Protein AF-A0A8H6YT92-F1 (afdb_monomer_lite)

Organism: NCBI:txid2733690

Radius of gyration: 30.24 Å; chains: 1; bounding box: 105×69×59 Å

pLDDT: mean 72.23, std 26.5, range [27.02, 98.69]

Secondary structure (DSSP, 8-state):
------------------------------------------------SSTTSSSSGGGSSS-TTTTTT---PPPSS-EEEPPPEEES--SSSPEEEEEEEEE-TT-BTTB-EEEEEEEE--TTTTTTSPEEEEE--TTT--TTHHIIIIISSEEEETTEEEE-TT-GGGTSEEEEE--STTSTT-EES--SSHHHHHHHHHHHHHHHHHHSGGGGSS-EEEE--TTHHHHHHHHHHHHHHHHHHHHTT----------TT--HHHHTTS-----TTTGGGG---

Structure (mmCIF, N/CA/C/O backbone):
data_AF-A0A8H6YT92-F1
#
_entry.id   AF-A0A8H6YT92-F1
#
loop_
_atom_site.group_PDB
_atom_site.id
_atom_site.type_symbol
_atom_site.label_atom_id
_atom_site.label_alt_id
_atom_site.label_comp_id
_atom_site.label_asym_id
_atom_site.label_entity_id
_atom_site.label_seq_id
_atom_site.pdbx_PDB_ins_code
_atom_site.Cartn_x
_atom_site.Cartn_y
_atom_site.Cartn_z
_atom_site.occupancy
_atom_site.B_iso_or_equiv
_atom_site.auth_seq_id
_atom_site.auth_comp_id
_atom_site.auth_asym_id
_atom_site.auth_atom_id
_atom_site.pdbx_PDB_model_num
ATOM 1 N N . MET A 1 1 ? 33.679 -50.677 17.971 1.00 35.94 1 MET A N 1
ATOM 2 C CA . MET A 1 1 ? 33.367 -50.580 19.411 1.00 35.94 1 MET A CA 1
ATOM 3 C C . MET A 1 1 ? 32.232 -49.569 19.523 1.00 35.94 1 MET A C 1
ATOM 5 O O . MET A 1 1 ? 32.456 -48.439 19.121 1.00 35.94 1 MET A O 1
ATOM 9 N N . THR A 1 2 ? 30.965 -50.000 19.601 1.00 33.34 2 THR A N 1
ATOM 10 C CA . THR A 1 2 ? 30.239 -50.580 20.769 1.00 33.34 2 THR A CA 1
ATOM 11 C C . THR A 1 2 ? 29.823 -49.496 21.775 1.00 33.34 2 THR A C 1
ATOM 13 O O . THR A 1 2 ? 30.682 -48.713 22.161 1.00 33.34 2 THR A O 1
ATOM 16 N N . SER A 1 3 ? 28.567 -49.415 22.239 1.00 32.12 3 SER A N 1
ATOM 17 C CA . SER A 1 3 ? 27.397 -50.310 22.033 1.00 32.12 3 SER A CA 1
ATOM 18 C C . SER A 1 3 ? 26.053 -49.617 22.352 1.00 32.12 3 SER A C 1
ATOM 20 O O . SER A 1 3 ? 26.034 -48.454 22.746 1.00 32.12 3 SER A O 1
ATOM 22 N N . GLU A 1 4 ? 24.943 -50.357 22.203 1.00 36.50 4 GLU A N 1
ATOM 23 C CA . GLU A 1 4 ? 23.593 -50.071 22.742 1.00 36.50 4 GLU A CA 1
ATOM 24 C C . GLU A 1 4 ? 23.599 -49.799 24.276 1.00 36.50 4 GLU A C 1
ATOM 26 O O . GLU A 1 4 ? 24.608 -50.037 24.940 1.00 36.50 4 GLU A O 1
ATOM 31 N N . SER A 1 5 ? 22.545 -49.301 24.946 1.00 36.53 5 SER A N 1
ATOM 32 C CA . SER A 1 5 ? 21.096 -49.634 24.891 1.00 36.53 5 SER A CA 1
ATOM 33 C C . SER A 1 5 ? 20.230 -48.504 25.500 1.00 36.53 5 SER A C 1
ATOM 35 O O . SER A 1 5 ? 20.756 -47.680 26.238 1.00 36.53 5 SER A O 1
ATOM 37 N N . LEU A 1 6 ? 18.946 -48.269 25.172 1.00 36.47 6 LEU A N 1
ATOM 38 C CA . LEU A 1 6 ? 17.756 -49.121 24.940 1.00 36.47 6 LEU A CA 1
ATOM 39 C C . LEU A 1 6 ? 17.055 -49.580 26.248 1.00 36.47 6 LEU A C 1
ATOM 41 O O . LEU A 1 6 ? 17.290 -50.689 26.715 1.00 36.47 6 LEU A O 1
ATOM 45 N N . ILE A 1 7 ? 16.135 -48.757 26.789 1.00 33.06 7 ILE A N 1
ATOM 46 C CA . ILE A 1 7 ? 15.063 -49.188 27.721 1.00 33.06 7 ILE A CA 1
ATOM 47 C C . ILE A 1 7 ? 13.732 -48.476 27.400 1.00 33.06 7 ILE A C 1
ATOM 49 O O . ILE A 1 7 ? 13.641 -47.253 27.386 1.00 33.06 7 ILE A O 1
ATOM 53 N N . THR A 1 8 ? 12.686 -49.282 27.223 1.00 37.84 8 THR A N 1
ATOM 54 C CA . THR A 1 8 ? 11.244 -48.993 27.412 1.00 37.84 8 THR A CA 1
ATOM 55 C C . THR A 1 8 ? 10.708 -50.163 28.276 1.00 37.84 8 THR A C 1
ATOM 57 O O . THR A 1 8 ? 11.354 -51.216 28.218 1.00 37.84 8 THR A O 1
ATOM 60 N N . PRO A 1 9 ? 9.625 -50.065 29.097 1.00 40.75 9 PRO A N 1
ATOM 61 C CA . PRO A 1 9 ? 8.290 -49.660 28.618 1.00 40.75 9 PRO A CA 1
ATOM 62 C C . PRO A 1 9 ? 7.294 -49.012 29.621 1.00 40.75 9 PRO A C 1
ATOM 64 O O . PRO A 1 9 ? 7.409 -49.128 30.834 1.00 40.75 9 PRO A O 1
ATOM 67 N N . GLY A 1 10 ? 6.212 -48.457 29.059 1.00 29.45 10 GLY A N 1
ATOM 68 C CA . GLY A 1 10 ? 4.836 -48.850 29.408 1.00 29.45 10 GLY A CA 1
ATOM 69 C C . GLY A 1 10 ? 4.180 -48.359 30.709 1.00 29.45 10 GLY A C 1
ATOM 70 O O . GLY A 1 10 ? 4.477 -48.831 31.801 1.00 29.45 10 GLY A O 1
ATOM 71 N N . SER A 1 11 ? 3.100 -47.591 30.549 1.00 33.00 11 SER A N 1
ATOM 72 C CA . SER A 1 11 ? 1.933 -47.629 31.442 1.00 33.00 11 SER A CA 1
ATOM 73 C C . SER A 1 11 ? 0.637 -47.548 30.618 1.00 33.00 11 SER A C 1
ATOM 75 O O . SER A 1 11 ? 0.654 -47.190 29.440 1.00 33.00 11 SER A O 1
ATOM 77 N N . GLN A 1 12 ? -0.474 -47.984 31.210 1.00 31.39 12 GLN A N 1
ATOM 78 C CA . GLN A 1 12 ? -1.787 -48.176 30.577 1.00 31.39 12 GLN A CA 1
ATOM 79 C C . GLN A 1 12 ? -2.879 -47.509 31.429 1.00 31.39 12 GLN A C 1
ATOM 81 O O . GLN A 1 12 ? -2.614 -47.130 32.570 1.00 31.39 12 GLN A O 1
ATOM 86 N N . MET A 1 13 ? -4.111 -47.475 30.903 1.00 27.02 13 MET A N 1
ATOM 87 C CA . MET A 1 13 ? -5.304 -46.836 31.494 1.00 27.02 13 MET A CA 1
ATOM 88 C C . MET A 1 13 ? -5.294 -45.285 31.413 1.00 27.02 13 MET A C 1
ATOM 90 O O . MET A 1 13 ? -4.241 -44.664 31.349 1.00 27.02 13 MET A O 1
ATOM 94 N N . GLN A 1 14 ? -6.440 -44.595 31.359 1.00 29.77 14 GLN A N 1
ATOM 95 C CA . GLN A 1 14 ? -7.804 -45.058 31.648 1.00 29.77 14 GLN A CA 1
ATOM 96 C C . GLN A 1 14 ? -8.861 -44.339 30.785 1.00 29.77 14 GLN A C 1
ATOM 98 O O . GLN A 1 14 ? -8.858 -43.113 30.708 1.00 29.77 14 GLN A O 1
ATOM 103 N N . GLU A 1 15 ? -9.809 -45.078 30.195 1.00 35.84 15 GLU A N 1
ATOM 104 C CA . GLU A 1 15 ? -11.053 -44.476 29.689 1.00 35.84 15 GLU A CA 1
ATOM 105 C C . GLU A 1 15 ? -11.970 -44.084 30.858 1.00 35.84 15 GLU A C 1
ATOM 107 O O . GLU A 1 15 ? -12.204 -44.875 31.774 1.00 35.84 15 GLU A O 1
ATOM 112 N N . SER A 1 16 ? -12.559 -42.889 30.796 1.00 33.22 16 SER A N 1
ATOM 113 C CA . SER A 1 16 ? -13.591 -42.426 31.732 1.00 33.22 16 SER A CA 1
ATOM 114 C C . SER A 1 16 ?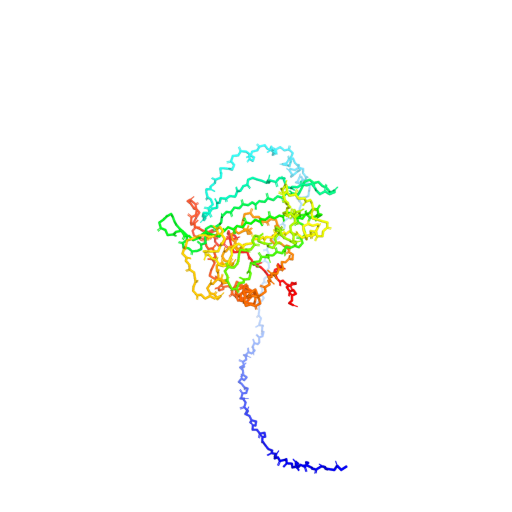 -14.770 -41.803 30.972 1.00 33.22 16 SER A C 1
ATOM 116 O O . SER A 1 16 ? -14.881 -40.594 30.788 1.00 33.22 16 SER A O 1
ATOM 118 N N . GLY A 1 17 ? -15.675 -42.661 30.492 1.00 32.94 17 GLY A N 1
ATOM 119 C CA . GLY A 1 17 ? -16.833 -42.237 29.702 1.00 32.94 17 GLY A CA 1
ATOM 120 C C . GLY A 1 17 ? -17.849 -41.415 30.504 1.00 32.94 17 GLY A C 1
ATOM 121 O O . GLY A 1 17 ? -18.517 -41.942 31.396 1.00 32.94 17 GLY A O 1
ATOM 122 N N . LEU A 1 18 ? -18.031 -40.141 30.140 1.00 28.61 18 LEU A N 1
ATOM 123 C CA . LEU A 1 18 ? -19.043 -39.261 30.729 1.00 28.61 18 LEU A CA 1
ATOM 124 C C . LEU A 1 18 ? -20.351 -39.315 29.918 1.00 28.61 18 LEU A C 1
ATOM 126 O O . LEU A 1 18 ? -20.455 -38.753 28.829 1.00 28.61 18 LEU A O 1
ATOM 130 N N . LYS A 1 19 ? -21.370 -39.999 30.451 1.00 36.56 19 LYS A N 1
ATOM 131 C CA . LYS A 1 19 ? -22.690 -40.124 29.807 1.00 36.56 19 LYS A CA 1
ATOM 132 C C . LYS A 1 19 ? -23.497 -38.827 29.929 1.00 36.56 19 LYS A C 1
ATOM 134 O O . LYS A 1 19 ? -23.938 -38.478 31.021 1.00 36.56 19 LYS A O 1
ATOM 139 N N . LEU A 1 20 ? -23.767 -38.169 28.801 1.00 35.31 20 LEU A N 1
ATOM 140 C CA . LEU A 1 20 ? -24.750 -37.084 28.703 1.00 35.31 20 LEU A CA 1
ATOM 141 C C . LEU A 1 20 ? -26.175 -37.658 28.529 1.00 35.31 20 LEU A C 1
ATOM 143 O O . LEU A 1 20 ? -26.374 -38.509 27.659 1.00 35.31 20 LEU A O 1
ATOM 147 N N . PRO A 1 21 ? -27.177 -37.228 29.322 1.00 39.91 21 PRO A N 1
ATOM 148 C CA . PRO A 1 21 ? -28.548 -37.720 29.202 1.00 39.91 21 PRO A CA 1
ATOM 149 C C . PRO A 1 21 ? -29.313 -37.049 28.048 1.00 39.91 21 PRO A C 1
ATOM 151 O O . PRO A 1 21 ? -29.360 -35.825 27.933 1.00 39.91 21 PRO A O 1
ATOM 154 N N . LEU A 1 22 ? -29.977 -37.859 27.217 1.00 34.78 22 LEU A N 1
ATOM 155 C CA . LEU A 1 22 ? -30.846 -37.394 26.131 1.00 34.78 22 LEU A CA 1
ATOM 156 C C . LEU A 1 22 ? -32.200 -36.902 26.668 1.00 34.78 22 LEU A C 1
ATOM 158 O O . LEU A 1 22 ? -33.044 -37.700 27.072 1.00 34.78 22 LEU A O 1
ATOM 162 N N . ALA A 1 23 ? -32.443 -35.593 26.606 1.00 36.22 23 ALA A N 1
ATOM 163 C CA . ALA A 1 23 ? -33.743 -34.999 26.918 1.00 36.22 23 ALA A CA 1
ATOM 164 C C . ALA A 1 23 ? -34.678 -35.019 25.689 1.00 36.22 23 ALA A C 1
ATOM 166 O O . ALA A 1 23 ? -34.740 -34.061 24.918 1.00 36.22 23 ALA A O 1
ATOM 167 N N . GLN A 1 24 ? -35.424 -36.112 25.496 1.00 33.59 24 GLN A N 1
ATOM 168 C CA . GLN A 1 24 ? -36.463 -36.188 24.462 1.00 33.59 24 GLN A CA 1
ATOM 169 C C . GLN A 1 24 ? -37.652 -35.278 24.807 1.00 33.59 24 GLN A C 1
ATOM 171 O O . GLN A 1 24 ? -38.374 -35.529 25.772 1.00 33.59 24 GLN A O 1
ATOM 176 N N . LYS A 1 25 ? -37.911 -34.250 23.991 1.00 35.09 25 LYS A N 1
ATOM 177 C CA . LYS A 1 25 ? -39.086 -33.382 24.153 1.00 35.09 25 LYS A CA 1
ATOM 178 C C . LYS A 1 25 ? -40.241 -33.896 23.288 1.00 35.09 25 LYS A C 1
ATOM 180 O O . LYS A 1 25 ? -40.184 -33.812 22.066 1.00 35.09 25 LYS A O 1
ATOM 185 N N . HIS A 1 26 ? -41.270 -34.456 23.926 1.00 32.59 26 HIS A N 1
ATOM 186 C CA . HIS A 1 26 ? -42.486 -34.906 23.241 1.00 32.59 26 HIS A CA 1
ATOM 187 C C . HIS A 1 26 ? -43.232 -33.734 22.581 1.00 32.59 26 HIS A C 1
ATOM 189 O O . HIS A 1 26 ? -43.260 -32.625 23.117 1.00 32.59 26 HIS A O 1
ATOM 195 N N . TYR A 1 27 ? -43.898 -34.018 21.461 1.00 34.47 27 TYR A N 1
ATOM 196 C CA . TYR A 1 27 ? -44.861 -33.129 20.814 1.00 34.47 27 TYR A CA 1
ATOM 197 C C . TYR A 1 27 ? -46.191 -33.892 20.676 1.00 34.47 27 TYR A C 1
ATOM 199 O O . TYR A 1 27 ? -46.179 -34.999 20.129 1.00 34.47 27 TYR A O 1
ATOM 207 N N . PRO A 1 28 ? -47.321 -33.385 21.201 1.00 41.06 28 PRO A N 1
ATOM 208 C CA . PRO A 1 28 ? -48.594 -34.089 21.117 1.00 41.06 28 PRO A CA 1
ATOM 209 C C . PRO A 1 28 ? -49.143 -34.045 19.687 1.00 41.06 28 PRO A C 1
ATOM 211 O O . PRO A 1 28 ? -49.051 -33.028 19.002 1.00 41.06 28 PRO A O 1
ATOM 214 N N . SER A 1 29 ? -49.747 -35.148 19.252 1.00 35.81 29 SER A N 1
ATOM 215 C CA . SER A 1 29 ? -50.494 -35.231 17.996 1.00 35.81 29 SER A CA 1
ATOM 216 C C . SER A 1 29 ? -51.957 -35.510 18.315 1.00 35.81 29 SER A C 1
ATOM 218 O O . SER A 1 29 ? -52.249 -36.443 19.060 1.00 35.81 29 SER A O 1
ATOM 220 N N . ASP A 1 30 ? -52.879 -34.717 17.763 1.00 36.47 30 ASP A N 1
ATOM 221 C CA . ASP A 1 30 ? -54.306 -34.983 17.941 1.00 36.47 30 ASP A CA 1
ATOM 222 C C . ASP A 1 30 ? -55.158 -34.646 16.706 1.00 36.47 30 ASP A C 1
ATOM 224 O O . ASP A 1 30 ? -55.253 -33.501 16.280 1.00 36.47 30 ASP A O 1
ATOM 228 N N . ARG A 1 31 ? -55.747 -35.726 16.174 1.00 35.56 31 ARG A N 1
ATOM 229 C CA . ARG A 1 31 ? -57.056 -35.922 15.516 1.00 35.56 31 ARG A CA 1
ATOM 230 C C . ARG A 1 31 ? -57.686 -34.892 14.556 1.00 35.56 31 ARG A C 1
ATOM 232 O O . ARG A 1 31 ? -57.618 -33.679 14.673 1.00 35.56 31 ARG A O 1
ATOM 239 N N . LEU A 1 32 ? -58.422 -35.477 13.607 1.00 33.94 32 LEU A N 1
ATOM 240 C CA . LEU A 1 32 ? -59.145 -34.841 12.504 1.00 33.94 32 LEU A CA 1
ATOM 241 C C . LEU A 1 32 ? -60.665 -34.741 12.753 1.00 33.94 32 LEU A C 1
ATOM 243 O O . LEU A 1 32 ? -61.220 -35.510 13.538 1.00 33.94 32 LEU A O 1
ATOM 247 N N . SER A 1 33 ? -61.324 -33.964 11.876 1.00 35.41 33 SER A N 1
ATOM 248 C CA . SER A 1 33 ? -62.720 -34.118 11.393 1.00 35.41 33 SER A CA 1
ATOM 249 C C . SER A 1 33 ? -63.872 -33.495 12.230 1.00 35.41 33 SER A C 1
ATOM 251 O O . SER A 1 33 ? -63.688 -33.204 13.406 1.00 35.41 33 SER A O 1
ATOM 253 N N . PRO A 1 34 ? -65.088 -33.309 11.655 1.00 50.69 34 PRO A N 1
ATOM 254 C CA . PRO A 1 34 ? -65.349 -32.577 10.397 1.00 50.69 34 PRO A CA 1
ATOM 255 C C . PRO A 1 34 ? -66.648 -31.715 10.409 1.00 50.69 34 PRO A C 1
ATOM 257 O O . PRO A 1 34 ? -67.531 -31.939 11.230 1.00 50.69 34 PRO A O 1
ATOM 260 N N . ARG A 1 35 ? -66.809 -30.805 9.423 1.00 32.44 35 ARG A N 1
ATOM 261 C CA . ARG A 1 35 ? -68.072 -30.305 8.780 1.00 32.44 35 ARG A CA 1
ATOM 262 C C . ARG A 1 35 ? -67.697 -29.143 7.831 1.00 32.44 35 ARG A C 1
ATOM 264 O O . ARG A 1 35 ? -66.977 -28.251 8.247 1.00 32.44 35 ARG A O 1
ATOM 271 N N . SER A 1 36 ? -67.910 -29.185 6.511 1.00 33.56 36 SER A N 1
ATOM 272 C CA . SER A 1 36 ? -69.153 -29.179 5.704 1.00 33.56 36 SER A CA 1
ATOM 273 C C . SER A 1 36 ? -69.850 -27.805 5.592 1.00 33.56 36 SER A C 1
ATOM 275 O O . SER A 1 36 ? -70.582 -27.401 6.491 1.00 33.56 36 SER A O 1
ATOM 277 N N . GLY A 1 37 ? -69.689 -27.146 4.440 1.00 31.48 37 GLY A N 1
ATOM 278 C CA . GLY A 1 37 ? -70.381 -25.921 4.008 1.00 31.48 37 GLY A CA 1
ATOM 279 C C . GLY A 1 37 ? -70.132 -25.698 2.506 1.00 31.48 37 GLY A C 1
ATOM 280 O O . GLY A 1 37 ? -69.094 -26.128 2.005 1.00 31.48 37 GLY A O 1
ATOM 281 N N . ARG A 1 38 ? -71.088 -25.133 1.752 1.00 34.53 38 ARG A N 1
ATOM 282 C CA . ARG A 1 38 ? -71.094 -25.145 0.269 1.00 34.53 38 ARG A CA 1
ATOM 283 C C . ARG A 1 38 ? -71.697 -23.856 -0.309 1.00 34.53 38 ARG A C 1
ATOM 285 O O . ARG A 1 38 ? -72.622 -23.327 0.294 1.00 34.53 38 ARG A O 1
ATOM 292 N N . SER A 1 39 ? -71.282 -23.495 -1.536 1.00 32.03 39 SER A N 1
ATOM 293 C CA . SER A 1 39 ? -71.826 -22.401 -2.382 1.00 32.03 39 SER A CA 1
ATOM 294 C C . SER A 1 39 ? -71.381 -20.987 -1.948 1.00 32.03 39 SER A C 1
ATOM 296 O O . SER A 1 39 ? -71.321 -20.732 -0.754 1.00 32.03 39 SER A O 1
ATOM 298 N N . SER A 1 40 ? -71.070 -20.006 -2.813 1.00 33.59 40 SER A N 1
ATOM 299 C CA . SER A 1 40 ? -70.794 -19.926 -4.278 1.00 33.59 40 SER A CA 1
ATOM 300 C C . SER A 1 40 ? -70.158 -18.516 -4.566 1.00 33.59 40 SER A C 1
ATOM 302 O O . SER A 1 40 ? -69.733 -17.887 -3.606 1.00 33.59 40 SER A O 1
ATOM 304 N N . SER A 1 41 ? -69.972 -17.920 -5.763 1.00 35.19 41 SER A N 1
ATOM 305 C CA . SER A 1 41 ? -70.574 -18.116 -7.098 1.00 35.19 41 SER A CA 1
ATOM 306 C C . SER A 1 41 ? -69.754 -17.500 -8.257 1.00 35.19 41 SER A C 1
ATOM 308 O O . SER A 1 41 ? -69.261 -16.392 -8.123 1.00 35.19 41 SER A O 1
ATOM 310 N N . ILE A 1 42 ? -69.753 -18.192 -9.408 1.00 35.03 42 ILE A N 1
ATOM 311 C CA . ILE A 1 42 ? -69.990 -17.680 -10.785 1.00 35.03 42 ILE A CA 1
ATOM 312 C C . ILE A 1 42 ? -69.124 -16.515 -11.346 1.00 35.03 42 ILE A C 1
ATOM 314 O O . ILE A 1 42 ? -69.290 -15.363 -10.964 1.00 35.03 42 ILE A O 1
ATOM 318 N N . SER A 1 43 ? -68.402 -16.831 -12.440 1.00 31.27 43 SER A N 1
ATOM 319 C CA . SER A 1 43 ? -67.895 -15.931 -13.509 1.00 31.27 43 SER A CA 1
ATOM 320 C C . SER A 1 43 ? -66.792 -14.907 -13.140 1.00 31.27 43 SER A C 1
ATOM 322 O O . SER A 1 43 ? -66.625 -14.541 -11.988 1.00 31.27 43 SER A O 1
ATOM 324 N N . TYR A 1 44 ? -65.945 -14.429 -14.065 1.00 31.89 44 TYR A N 1
ATOM 325 C CA . TYR A 1 44 ? -65.984 -14.500 -15.538 1.00 31.89 44 TYR A CA 1
ATOM 326 C C . TYR A 1 44 ? -64.687 -15.031 -16.171 1.00 31.89 44 TYR A C 1
ATOM 328 O O . TYR A 1 44 ? -63.584 -14.659 -15.782 1.00 31.89 44 TYR A O 1
ATOM 336 N N . VAL A 1 45 ? -64.840 -15.796 -17.256 1.00 41.03 45 VAL A N 1
ATOM 337 C CA . VAL A 1 45 ? -63.849 -15.874 -18.341 1.00 41.03 45 VAL A CA 1
ATOM 338 C C . VAL A 1 45 ? -64.292 -14.890 -19.426 1.00 41.03 45 VAL A C 1
ATOM 340 O O . VAL A 1 45 ? -65.462 -14.947 -19.790 1.00 41.03 45 VAL A O 1
ATOM 343 N N . LEU A 1 46 ? -63.376 -14.036 -19.917 1.00 35.25 46 LEU A N 1
ATOM 344 C CA . LEU A 1 46 ? -63.315 -13.376 -21.249 1.00 35.25 46 LEU A CA 1
ATOM 345 C C . LEU A 1 46 ? -62.626 -11.994 -21.165 1.00 35.25 46 LEU A C 1
ATOM 347 O O . LEU A 1 46 ? -63.296 -10.978 -21.026 1.00 35.25 46 LEU A O 1
ATOM 351 N N . ALA A 1 47 ? -61.291 -11.955 -21.292 1.00 35.97 47 ALA A N 1
ATOM 352 C CA . ALA A 1 47 ? -60.518 -10.735 -21.600 1.00 35.97 47 ALA A CA 1
ATOM 353 C C . ALA A 1 47 ? -59.066 -11.065 -22.026 1.00 35.97 47 ALA A C 1
ATOM 355 O O . ALA A 1 47 ? -58.104 -10.712 -21.347 1.00 35.97 47 ALA A O 1
ATOM 356 N N . ARG A 1 48 ? -58.877 -11.778 -23.147 1.00 39.34 48 ARG A N 1
ATOM 357 C CA . ARG A 1 48 ? -57.573 -11.805 -23.848 1.00 39.34 48 ARG A CA 1
ATOM 358 C C . ARG A 1 48 ? -57.599 -10.760 -24.966 1.00 39.34 48 ARG A C 1
ATOM 360 O O . ARG A 1 48 ? -58.664 -10.527 -25.525 1.00 39.34 48 ARG A O 1
ATOM 367 N N . TRP A 1 49 ? -56.418 -10.232 -25.304 1.00 35.62 49 TRP A N 1
ATOM 368 C CA . TRP A 1 49 ? -56.152 -9.119 -26.237 1.00 35.62 49 TRP A CA 1
ATOM 369 C C . TRP A 1 49 ? -56.429 -7.712 -25.683 1.00 35.62 49 TRP A C 1
ATOM 371 O O . TRP A 1 49 ? -57.574 -7.317 -25.524 1.00 35.62 49 TRP A O 1
ATOM 381 N N . VAL A 1 50 ? -55.336 -6.974 -25.417 1.00 43.78 50 VAL A N 1
ATOM 382 C CA . VAL A 1 50 ? -55.104 -5.528 -25.690 1.00 43.78 50 VAL A CA 1
ATOM 383 C C . VAL A 1 50 ? -53.773 -5.081 -25.055 1.00 43.78 50 VAL A C 1
ATOM 385 O O . VAL A 1 50 ? -53.022 -4.330 -25.669 1.00 43.78 50 VAL A O 1
ATOM 388 N N . PHE A 1 51 ? -53.410 -5.607 -23.879 1.00 37.16 51 PHE A N 1
ATOM 389 C CA . PHE A 1 51 ? -52.179 -5.251 -23.148 1.00 37.16 51 PHE A CA 1
ATOM 390 C C . PHE A 1 51 ? -50.898 -5.903 -23.713 1.00 37.16 51 PHE A C 1
ATOM 392 O O . PHE A 1 51 ? -50.213 -6.646 -23.018 1.00 37.16 51 PHE A O 1
ATOM 399 N N . GLY A 1 52 ? -50.587 -5.649 -24.990 1.00 38.72 52 GLY A N 1
ATOM 400 C CA . GLY A 1 52 ? -49.403 -6.193 -25.677 1.00 38.72 52 GLY A CA 1
ATOM 401 C C . GLY A 1 52 ? -48.350 -5.167 -26.117 1.00 38.72 52 GLY A C 1
ATOM 402 O O . GLY A 1 52 ? -47.225 -5.553 -26.409 1.00 38.72 52 GLY A O 1
ATOM 403 N N . SER A 1 53 ? -48.689 -3.874 -26.181 1.00 51.94 53 SER A N 1
ATOM 404 C CA . SER A 1 53 ? -47.905 -2.870 -26.929 1.00 51.94 53 SER A CA 1
ATOM 405 C C . SER A 1 53 ? -47.426 -1.653 -26.122 1.00 51.94 53 SER A C 1
ATOM 407 O O . SER A 1 53 ? -46.681 -0.834 -26.652 1.00 51.94 53 SER A O 1
ATOM 409 N N . ALA A 1 54 ? -47.793 -1.527 -24.842 1.00 47.44 54 ALA A N 1
ATOM 410 C CA . ALA A 1 54 ? -47.462 -0.346 -24.031 1.00 47.44 54 ALA A CA 1
ATOM 411 C C . ALA A 1 54 ? -46.042 -0.352 -23.418 1.00 47.44 54 ALA A C 1
ATOM 413 O O . ALA A 1 54 ? -45.505 0.709 -23.118 1.00 47.44 54 ALA A O 1
ATOM 414 N N . LEU A 1 55 ? -45.421 -1.524 -23.227 1.00 41.72 55 LEU A N 1
ATOM 415 C CA . LEU A 1 55 ? -44.164 -1.655 -22.465 1.00 41.72 55 LEU A CA 1
ATOM 416 C C . LEU A 1 55 ? -42.878 -1.486 -23.296 1.00 41.72 55 LEU A C 1
ATOM 418 O O . LEU A 1 55 ? -41.803 -1.334 -22.724 1.00 41.72 55 LEU A O 1
ATOM 422 N N . VAL A 1 56 ? -42.966 -1.490 -24.630 1.00 45.06 56 VAL A N 1
ATOM 423 C CA . VAL A 1 56 ? -41.784 -1.459 -25.519 1.00 45.06 56 VAL A CA 1
ATOM 424 C C . VAL A 1 56 ? -41.284 -0.029 -25.785 1.00 45.06 56 VAL A C 1
ATOM 426 O O . VAL A 1 56 ? -40.104 0.177 -26.046 1.00 45.06 56 VAL A O 1
ATOM 429 N N . VAL A 1 57 ? -42.152 0.983 -25.674 1.00 44.53 57 VAL A N 1
ATOM 430 C CA . VAL A 1 57 ? -41.823 2.378 -26.041 1.00 44.53 57 VAL A CA 1
ATOM 431 C C . VAL A 1 57 ? -41.023 3.112 -24.951 1.00 44.53 57 VAL A C 1
ATOM 433 O O . VAL A 1 57 ? -40.268 4.034 -25.253 1.00 44.53 57 VAL A O 1
ATOM 436 N N . ALA A 1 58 ? -41.120 2.680 -23.688 1.00 42.16 58 ALA A N 1
ATOM 437 C CA . ALA A 1 58 ? -40.471 3.341 -22.548 1.00 42.16 58 ALA A CA 1
ATOM 438 C C . ALA A 1 58 ? -38.926 3.304 -22.576 1.00 42.16 58 ALA A C 1
ATOM 440 O O . ALA A 1 58 ? -38.286 4.110 -21.906 1.00 42.16 58 ALA A O 1
ATOM 441 N N . TRP A 1 59 ? -38.325 2.404 -23.362 1.00 39.22 59 TRP A N 1
ATOM 442 C CA . TRP A 1 59 ? -36.871 2.196 -23.424 1.00 39.22 59 TRP A CA 1
ATOM 443 C C . TRP A 1 59 ? -36.135 3.059 -24.462 1.00 39.22 59 TRP A C 1
ATOM 445 O O . TRP A 1 59 ? -34.909 3.057 -24.486 1.00 39.22 59 TRP A O 1
ATOM 455 N N . VAL A 1 60 ? -36.853 3.799 -25.317 1.00 46.53 60 VAL A N 1
ATOM 456 C CA . VAL A 1 60 ? -36.258 4.523 -26.465 1.00 46.53 60 VAL A CA 1
ATOM 457 C C . VAL A 1 60 ? -36.139 6.039 -26.222 1.00 46.53 60 VAL A C 1
ATOM 459 O O . VAL A 1 60 ? -35.489 6.739 -26.991 1.00 46.53 60 VAL A O 1
ATOM 462 N N . LEU A 1 61 ? -36.736 6.564 -25.143 1.00 44.41 61 LEU A N 1
ATOM 463 C CA . LEU A 1 61 ? -36.812 8.008 -24.856 1.00 44.41 61 LEU A CA 1
ATOM 464 C C . LEU A 1 61 ? -36.354 8.400 -23.439 1.00 44.41 61 LEU A C 1
ATOM 466 O O . LEU A 1 61 ? -36.743 9.453 -22.939 1.00 44.41 61 LEU A O 1
ATOM 470 N N . PHE A 1 62 ? -35.499 7.597 -22.799 1.00 41.22 62 PHE A N 1
ATOM 471 C CA . PHE A 1 62 ? -34.722 8.052 -21.639 1.00 41.22 62 PHE A CA 1
ATOM 472 C C . PHE A 1 62 ? -33.374 8.611 -22.133 1.00 41.22 62 PHE A C 1
ATOM 474 O O . PHE A 1 62 ? -32.562 7.832 -22.636 1.00 41.22 62 PHE A O 1
ATOM 481 N N . PRO A 1 63 ? -33.108 9.932 -22.049 1.00 38.44 63 PRO A N 1
ATOM 482 C CA . PRO A 1 63 ? -31.879 10.499 -22.596 1.00 38.44 63 PRO A CA 1
ATOM 483 C C . PRO A 1 63 ? -30.653 10.020 -21.817 1.00 38.44 63 PRO A C 1
ATOM 485 O O . PRO A 1 63 ? -30.567 10.200 -20.600 1.00 38.44 63 PRO A O 1
ATOM 488 N N . TRP A 1 64 ? -29.661 9.491 -22.532 1.00 42.25 64 TRP A N 1
ATOM 489 C CA . TRP A 1 64 ? -28.371 9.031 -21.995 1.00 42.25 64 TRP A CA 1
ATOM 490 C C . TRP A 1 64 ? -27.432 10.219 -21.666 1.00 42.25 64 TRP A C 1
ATOM 492 O O . TRP A 1 64 ? -26.251 10.223 -21.997 1.00 42.25 64 TRP A O 1
ATOM 502 N N . GLN A 1 65 ? -27.993 11.281 -21.074 1.00 41.50 65 GLN A N 1
ATOM 503 C CA . GLN A 1 65 ? -27.428 12.638 -21.077 1.00 41.50 65 GLN A CA 1
ATOM 504 C C . GLN A 1 65 ? -27.356 13.305 -19.689 1.00 41.50 65 GLN A C 1
ATOM 506 O O . GLN A 1 65 ? -26.650 14.297 -19.530 1.00 41.50 65 GLN A O 1
ATOM 511 N N . ASN A 1 66 ? -28.054 12.772 -18.677 1.00 38.00 66 ASN A N 1
ATOM 512 C CA . ASN A 1 66 ? -28.219 13.431 -17.368 1.00 38.00 66 ASN A CA 1
ATOM 513 C C . ASN A 1 66 ? -27.228 12.971 -16.276 1.00 38.00 66 ASN A C 1
ATOM 515 O O . ASN A 1 66 ? -27.388 13.343 -15.117 1.00 38.00 66 ASN A O 1
ATOM 519 N N . TRP A 1 67 ? -26.194 12.191 -16.614 1.00 40.88 67 TRP A N 1
ATOM 520 C CA . TRP A 1 67 ? -25.156 11.783 -15.648 1.00 40.88 67 TRP A CA 1
ATOM 521 C C . TRP A 1 67 ? -24.167 12.909 -15.282 1.00 40.88 67 TRP A C 1
ATOM 523 O O . TRP A 1 67 ? -23.495 12.840 -14.253 1.00 40.88 67 TRP A O 1
ATOM 533 N N . HIS A 1 68 ? -24.115 13.997 -16.058 1.00 43.97 68 HIS A N 1
ATOM 534 C CA . HIS A 1 68 ? -23.261 15.156 -15.777 1.00 43.97 68 HIS A CA 1
ATOM 535 C C . HIS A 1 68 ? -23.870 16.133 -14.756 1.00 43.97 68 HIS A C 1
ATOM 537 O O . HIS A 1 68 ? -24.190 17.269 -15.100 1.00 43.97 68 HIS A O 1
ATOM 543 N N . SER A 1 69 ? -24.011 15.697 -13.498 1.00 44.66 69 SER A N 1
ATOM 544 C CA . SER A 1 69 ? -23.956 16.543 -12.279 1.00 44.66 69 SER A CA 1
ATOM 545 C C . SER A 1 69 ? -23.992 15.715 -10.980 1.00 44.66 69 SER A C 1
ATOM 547 O O . SER A 1 69 ? -24.544 16.152 -9.969 1.00 44.66 69 SER A O 1
ATOM 549 N N . ALA A 1 70 ? -23.370 14.530 -10.960 1.00 40.81 70 ALA A N 1
ATOM 550 C CA . ALA A 1 70 ? -22.936 13.955 -9.690 1.00 40.81 70 ALA A CA 1
ATOM 551 C C . ALA A 1 70 ? -21.855 14.881 -9.106 1.00 40.81 70 ALA A C 1
ATOM 553 O O . ALA A 1 70 ? -20.696 14.839 -9.515 1.00 40.81 70 ALA A O 1
ATOM 554 N N . GLN A 1 71 ? -22.248 15.781 -8.200 1.00 36.88 71 GLN A N 1
ATOM 555 C CA . GLN A 1 71 ? -21.286 16.531 -7.400 1.00 36.88 71 GLN A CA 1
ATOM 556 C C . GLN A 1 71 ? -20.441 15.515 -6.632 1.00 36.88 71 GLN A C 1
ATOM 558 O O . GLN A 1 71 ? -21.004 14.634 -5.979 1.00 36.88 71 GLN A O 1
ATOM 563 N N . PHE A 1 72 ? -19.116 15.660 -6.677 1.00 37.50 72 PHE A N 1
ATOM 564 C CA . PHE A 1 72 ? -18.228 14.962 -5.755 1.00 37.50 72 PHE A CA 1
ATOM 565 C C . PHE A 1 72 ? -18.568 15.427 -4.331 1.00 37.50 72 PHE A C 1
ATOM 567 O O . PHE A 1 72 ? -18.055 16.439 -3.851 1.00 37.50 72 PHE A O 1
ATOM 574 N N . LYS A 1 73 ? -19.481 14.711 -3.661 1.00 41.22 73 LYS A N 1
ATOM 575 C CA . LYS A 1 73 ? -19.566 14.740 -2.200 1.00 41.22 73 LYS A CA 1
ATOM 576 C C . LYS A 1 73 ? -18.180 14.345 -1.710 1.00 41.22 73 LYS A C 1
ATOM 578 O O . LYS A 1 73 ? -17.681 13.308 -2.133 1.00 41.22 73 LYS A O 1
ATOM 583 N N . ALA A 1 74 ? -17.574 15.185 -0.873 1.00 52.59 74 ALA A N 1
ATOM 584 C CA . ALA A 1 74 ? -16.277 14.881 -0.285 1.00 52.59 74 ALA A CA 1
ATOM 585 C C . ALA A 1 74 ? -16.325 13.489 0.354 1.00 52.59 74 ALA A C 1
ATOM 587 O O . ALA A 1 74 ? -17.305 13.165 1.037 1.00 52.59 74 ALA A O 1
ATOM 588 N N . ASP A 1 75 ? -15.297 12.684 0.091 1.00 61.97 75 ASP A N 1
ATOM 589 C CA . ASP A 1 75 ? -15.246 11.305 0.554 1.00 61.97 75 ASP A CA 1
ATOM 590 C C . ASP A 1 75 ? -15.427 11.224 2.080 1.00 61.97 75 ASP A C 1
ATOM 592 O O . ASP A 1 75 ? -15.025 12.135 2.813 1.00 61.97 75 ASP A O 1
ATOM 596 N N . PRO A 1 76 ? -16.022 10.135 2.599 1.00 76.31 76 PRO A N 1
ATOM 597 C CA . PRO A 1 76 ? -16.301 9.976 4.029 1.00 76.31 76 PRO A CA 1
ATOM 598 C C . PRO A 1 76 ? -15.059 9.944 4.946 1.00 76.31 76 PRO A C 1
ATOM 600 O O . PRO A 1 76 ? -15.180 9.783 6.160 1.00 76.31 76 PRO A O 1
ATOM 603 N N . PHE A 1 77 ? -13.864 10.050 4.379 1.00 87.62 77 PHE A N 1
ATOM 604 C CA . PHE A 1 77 ? -12.563 10.059 5.030 1.00 87.62 77 PHE A CA 1
ATOM 605 C C . PHE A 1 77 ? -11.603 10.887 4.163 1.00 87.62 77 PHE A C 1
ATOM 607 O O . PHE A 1 77 ? -11.859 11.105 2.982 1.00 87.62 77 PHE A O 1
ATOM 614 N N . PHE A 1 78 ? -10.481 11.341 4.725 1.00 92.19 78 PHE A N 1
ATOM 615 C CA . PHE A 1 78 ? -9.474 12.057 3.942 1.00 92.19 78 PHE A CA 1
ATOM 616 C C . PHE A 1 78 ? -8.904 11.153 2.837 1.00 92.19 78 PHE A C 1
ATOM 618 O O . PHE A 1 78 ? -8.294 10.125 3.132 1.00 92.19 78 PHE A O 1
ATOM 625 N N . ALA A 1 79 ? -9.056 11.558 1.581 1.00 93.75 79 ALA A N 1
ATOM 626 C CA . ALA A 1 79 ? -8.399 10.952 0.432 1.00 93.75 79 ALA A CA 1
ATOM 627 C C . ALA A 1 79 ? -7.729 12.053 -0.399 1.00 93.75 79 ALA A C 1
ATOM 629 O O . ALA A 1 79 ? -8.305 13.117 -0.624 1.00 93.75 79 ALA A O 1
ATOM 630 N N . ASN A 1 80 ? -6.500 11.809 -0.848 1.00 94.31 80 ASN A N 1
ATOM 631 C CA . ASN A 1 80 ? -5.811 12.671 -1.805 1.00 94.31 80 ASN A CA 1
ATOM 632 C C . ASN A 1 80 ? -4.974 11.791 -2.733 1.00 94.31 80 ASN A C 1
ATOM 634 O O . ASN A 1 80 ? -3.935 11.277 -2.317 1.00 94.31 80 ASN A O 1
ATOM 638 N N . ILE A 1 81 ? -5.462 11.577 -3.953 1.00 94.12 81 ILE A N 1
ATOM 639 C CA . ILE A 1 81 ? -4.896 10.647 -4.933 1.00 94.12 81 ILE A CA 1
ATOM 640 C C . ILE A 1 81 ? -4.629 11.411 -6.230 1.00 94.12 81 ILE A C 1
ATOM 642 O O . ILE A 1 81 ? -5.426 12.242 -6.661 1.00 94.12 81 ILE A O 1
ATOM 646 N N . THR A 1 82 ? -3.477 11.137 -6.834 1.00 92.19 82 THR A N 1
ATOM 647 C CA . THR A 1 82 ? -3.107 11.644 -8.160 1.00 92.19 82 THR A CA 1
ATOM 648 C C . THR A 1 82 ? -4.032 11.091 -9.245 1.00 92.19 82 THR A C 1
ATOM 650 O O . THR A 1 82 ? -4.402 9.922 -9.213 1.00 92.19 82 THR A O 1
ATOM 653 N N . SER A 1 83 ? -4.375 11.911 -10.243 1.00 85.94 83 SER A N 1
ATOM 654 C CA . SER A 1 83 ? -4.963 11.405 -11.491 1.00 85.94 83 SER A CA 1
ATOM 655 C C . SER A 1 83 ? -4.032 10.357 -12.123 1.00 85.94 83 SER A C 1
ATOM 657 O O . SER A 1 83 ? -2.817 10.541 -12.013 1.00 85.94 83 SER A O 1
ATOM 659 N N . PRO A 1 84 ? -4.550 9.321 -12.815 1.00 85.12 84 PRO A N 1
ATOM 660 C CA . PRO A 1 84 ? -3.742 8.228 -13.359 1.00 85.12 84 PRO A CA 1
ATOM 661 C C . PRO A 1 84 ? -2.518 8.722 -14.138 1.00 85.12 84 PRO A C 1
ATOM 663 O O . PRO A 1 84 ? -2.631 9.458 -15.123 1.00 85.12 84 PRO A O 1
ATOM 666 N N . MET A 1 85 ? -1.336 8.318 -13.674 1.00 85.62 85 MET A N 1
ATOM 667 C CA . MET A 1 85 ? -0.044 8.706 -14.228 1.00 85.62 85 MET A CA 1
ATOM 668 C C . MET A 1 85 ? 0.552 7.568 -15.050 1.00 85.62 85 MET A C 1
ATOM 670 O O . MET A 1 85 ? 0.864 6.503 -14.516 1.00 85.62 85 MET A O 1
ATOM 674 N N . ASN A 1 86 ? 0.780 7.852 -16.331 1.00 85.88 86 ASN A N 1
ATOM 675 C CA . ASN A 1 86 ? 1.594 7.039 -17.229 1.00 85.88 86 ASN A CA 1
ATOM 676 C C . ASN A 1 86 ? 3.059 7.060 -16.766 1.00 85.88 86 ASN A C 1
ATOM 678 O O . ASN A 1 86 ? 3.712 8.103 -16.848 1.00 85.88 86 ASN A O 1
ATOM 682 N N . ILE A 1 87 ? 3.583 5.920 -16.314 1.00 81.62 87 ILE A N 1
ATOM 683 C CA . ILE A 1 87 ? 4.970 5.771 -15.860 1.00 81.62 87 ILE A CA 1
ATOM 684 C C . ILE A 1 87 ? 5.729 4.715 -16.672 1.00 81.62 87 ILE A C 1
ATOM 686 O O . ILE A 1 87 ? 5.205 3.654 -17.014 1.00 81.62 87 ILE A O 1
ATOM 690 N N . CYS A 1 88 ? 6.998 5.018 -16.963 1.00 81.81 88 CYS A N 1
ATOM 691 C CA . CYS A 1 88 ? 7.865 4.234 -17.847 1.00 81.81 88 CYS A CA 1
ATOM 692 C C . CYS A 1 88 ? 7.228 3.919 -19.223 1.00 81.81 88 CYS A C 1
ATOM 694 O O . CYS A 1 88 ? 6.221 4.496 -19.637 1.00 81.81 88 CYS A O 1
ATOM 696 N N . SER A 1 89 ? 7.876 3.051 -19.995 1.00 76.56 89 SER A N 1
ATOM 697 C CA . SER A 1 89 ? 7.329 2.498 -21.233 1.00 76.56 89 SER A CA 1
ATOM 698 C C . SER A 1 89 ? 7.451 0.987 -21.160 1.00 76.56 89 SER A C 1
ATOM 700 O O . SER A 1 89 ? 8.561 0.460 -21.108 1.00 76.56 89 SER A O 1
ATOM 702 N N . SER A 1 90 ? 6.314 0.306 -21.125 1.00 70.44 90 SER A N 1
ATOM 703 C CA . SER A 1 90 ? 6.215 -1.141 -21.257 1.00 70.44 90 SER A CA 1
ATOM 704 C C . SER A 1 90 ? 5.991 -1.516 -22.735 1.00 70.44 90 SER A C 1
ATOM 706 O O . SER A 1 90 ? 5.557 -0.670 -23.526 1.00 70.44 90 SER A O 1
ATOM 708 N N . PRO A 1 91 ? 6.289 -2.763 -23.150 1.00 70.44 91 PRO A N 1
ATOM 709 C CA . PRO A 1 91 ? 5.958 -3.262 -24.487 1.00 70.44 91 PRO A CA 1
ATOM 710 C C . PRO A 1 91 ? 4.461 -3.193 -24.834 1.00 70.44 91 PRO A C 1
ATOM 712 O O . PRO A 1 91 ? 4.115 -3.133 -26.012 1.00 70.44 91 PRO A O 1
ATOM 715 N N . GLN A 1 92 ? 3.586 -3.214 -23.825 1.00 71.69 92 GLN A N 1
ATOM 716 C CA . GLN A 1 92 ? 2.130 -3.159 -23.958 1.00 71.69 92 GLN A CA 1
ATOM 717 C C . GLN A 1 92 ? 1.590 -1.715 -23.992 1.00 71.69 92 GLN A C 1
ATOM 719 O O . GLN A 1 92 ? 0.525 -1.469 -24.556 1.00 71.69 92 GLN A O 1
ATOM 724 N N . GLY A 1 93 ? 2.328 -0.753 -23.430 1.00 77.19 93 GLY A N 1
ATOM 725 C CA . GLY A 1 93 ? 1.941 0.656 -23.330 1.00 77.19 93 GLY A CA 1
ATOM 726 C C . GLY A 1 93 ? 2.683 1.378 -22.196 1.00 77.19 93 GLY A C 1
ATOM 727 O O . GLY A 1 93 ? 3.579 0.806 -21.577 1.00 77.19 93 GLY A O 1
ATOM 728 N N . PRO A 1 94 ? 2.360 2.644 -21.887 1.00 80.62 94 PRO A N 1
ATOM 729 C CA . PRO A 1 94 ? 2.746 3.221 -20.601 1.00 80.62 94 PRO A CA 1
ATOM 730 C C . PRO A 1 94 ? 2.000 2.499 -19.467 1.00 80.62 94 PRO A C 1
ATOM 732 O O . PRO A 1 94 ? 0.799 2.267 -19.583 1.00 80.62 94 PRO A O 1
ATOM 735 N N . ALA A 1 95 ? 2.682 2.166 -18.368 1.00 86.75 95 ALA A N 1
ATOM 736 C CA . ALA A 1 95 ? 2.015 1.568 -17.212 1.00 86.75 95 ALA A CA 1
ATOM 737 C C . ALA A 1 95 ? 1.243 2.650 -16.440 1.00 86.75 95 ALA A C 1
ATOM 739 O O . ALA A 1 95 ? 1.774 3.739 -16.207 1.00 86.75 95 A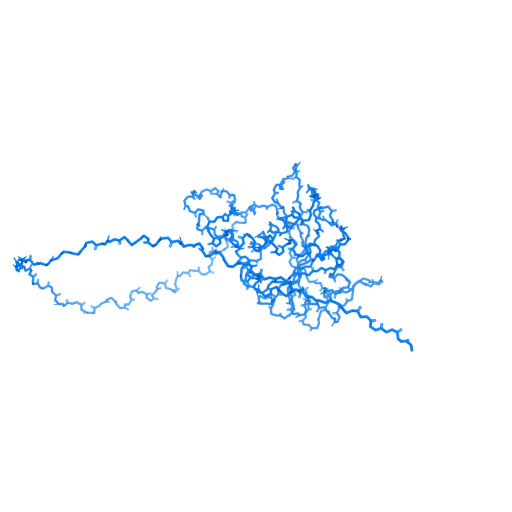LA A O 1
ATOM 740 N N . VAL A 1 96 ? 0.003 2.365 -16.044 1.00 93.25 96 VAL A N 1
ATOM 741 C CA . VAL A 1 96 ? -0.860 3.320 -15.332 1.00 93.25 96 VAL A CA 1
ATOM 742 C C . VAL A 1 96 ? -0.682 3.158 -13.823 1.00 93.25 96 VAL A C 1
ATOM 744 O O . VAL A 1 96 ? -0.584 2.046 -13.303 1.00 93.25 96 VAL A O 1
ATOM 747 N N . SER A 1 97 ? -0.602 4.276 -13.099 1.00 95.06 97 SER A N 1
ATOM 748 C CA . SER A 1 97 ? -0.425 4.257 -11.646 1.00 95.06 97 SER A CA 1
ATOM 749 C C . SER A 1 97 ? -1.102 5.426 -10.929 1.00 95.06 97 SER A C 1
ATOM 751 O O . SER A 1 97 ? -1.235 6.520 -11.478 1.00 95.06 97 SER A O 1
ATOM 753 N N . HIS A 1 98 ? -1.486 5.192 -9.674 1.00 96.50 98 HIS A N 1
ATOM 754 C CA . HIS A 1 98 ? -2.156 6.143 -8.787 1.00 96.50 98 HIS A CA 1
ATOM 755 C C . HIS A 1 98 ? -1.404 6.182 -7.454 1.00 96.50 98 HIS A C 1
ATOM 757 O O . HIS A 1 98 ? -1.388 5.202 -6.710 1.00 96.50 98 HIS A O 1
ATOM 763 N N . ALA A 1 99 ? -0.768 7.306 -7.136 1.00 97.19 99 ALA A N 1
ATOM 764 C CA . ALA A 1 99 ? -0.120 7.538 -5.843 1.00 97.19 99 ALA A CA 1
ATOM 765 C C . ALA A 1 99 ? -0.960 8.486 -4.980 1.00 97.19 99 ALA A C 1
ATOM 767 O O . ALA A 1 99 ? -1.552 9.436 -5.505 1.00 97.19 99 ALA A O 1
ATOM 768 N N . GLY A 1 100 ? -1.003 8.271 -3.665 1.00 97.38 100 GLY A N 1
ATOM 769 C CA . GLY A 1 100 ? -1.833 9.099 -2.796 1.00 97.38 100 GLY A CA 1
ATOM 770 C C . GLY A 1 100 ? -1.804 8.757 -1.312 1.00 97.38 100 GLY A C 1
ATOM 771 O O . GLY A 1 100 ? -1.043 7.911 -0.849 1.00 97.38 100 GLY A O 1
ATOM 772 N N . TYR A 1 101 ? -2.670 9.440 -0.569 1.00 98.31 101 TYR A N 1
ATOM 773 C CA . TYR A 1 101 ? -2.863 9.290 0.869 1.00 98.31 101 TYR A CA 1
ATOM 774 C C . TYR A 1 101 ? -4.307 8.910 1.194 1.00 98.31 101 TYR A C 1
ATOM 776 O O . TYR A 1 101 ? -5.239 9.509 0.653 1.00 98.31 101 TYR A O 1
ATOM 784 N N . ILE A 1 102 ? -4.480 7.983 2.138 1.00 97.75 102 ILE A N 1
ATOM 785 C CA . ILE A 1 102 ? -5.773 7.626 2.740 1.00 97.75 102 ILE A CA 1
ATOM 786 C C . ILE A 1 102 ? -5.705 7.855 4.257 1.00 97.75 102 ILE A C 1
ATOM 788 O O . ILE A 1 102 ? -4.805 7.360 4.941 1.00 97.75 102 ILE A O 1
ATOM 792 N N . GLY A 1 103 ? -6.664 8.618 4.781 1.00 96.94 103 GLY A N 1
ATOM 793 C CA . GLY A 1 103 ? -6.858 8.895 6.201 1.00 96.94 103 GLY A CA 1
ATOM 794 C C . GLY A 1 103 ? -7.491 7.711 6.925 1.00 96.94 103 GLY A C 1
ATOM 795 O O . GLY A 1 103 ? -8.594 7.260 6.599 1.00 96.94 103 GLY A O 1
ATOM 796 N N . LEU A 1 104 ? -6.787 7.201 7.929 1.00 95.88 104 LEU A N 1
ATOM 797 C CA . LEU A 1 104 ? -7.173 6.021 8.689 1.00 95.88 104 LEU A CA 1
ATOM 798 C C . LEU A 1 104 ? -8.182 6.346 9.802 1.00 95.88 104 LEU A C 1
ATOM 800 O O . LEU A 1 104 ? -8.575 7.491 10.022 1.00 95.88 104 LEU A O 1
ATOM 804 N N . LYS A 1 105 ? -8.644 5.326 10.522 1.00 92.00 105 LYS A N 1
ATOM 805 C CA . LYS A 1 105 ? -9.545 5.474 11.669 1.00 92.00 105 LYS A CA 1
ATOM 806 C C . LYS A 1 105 ? -8.926 6.373 12.745 1.00 92.00 105 LYS A C 1
ATOM 808 O O . LYS A 1 105 ? -7.950 5.998 13.395 1.00 92.00 105 LYS A O 1
ATOM 813 N N . GLY A 1 106 ? -9.542 7.537 12.947 1.00 90.50 106 GLY A N 1
ATOM 814 C CA . GLY A 1 106 ? -9.062 8.586 13.850 1.00 90.50 106 GLY A CA 1
ATOM 815 C C . GLY A 1 106 ? -8.308 9.731 13.164 1.00 90.50 106 GLY A C 1
ATOM 816 O O . GLY A 1 106 ? -7.903 10.651 13.866 1.00 90.50 106 GLY A O 1
ATOM 817 N N . ASP A 1 107 ? -8.140 9.706 11.835 1.00 94.50 107 ASP A N 1
ATOM 818 C CA . ASP A 1 107 ? -7.581 10.832 11.079 1.00 94.50 107 ASP A CA 1
ATOM 819 C C . ASP A 1 107 ? -8.425 12.106 11.226 1.00 94.50 107 ASP A C 1
ATOM 821 O O . ASP A 1 107 ? -9.657 12.079 11.190 1.00 94.50 107 ASP A O 1
ATOM 825 N N . SER A 1 108 ? -7.735 13.233 11.379 1.00 92.56 108 SER A N 1
A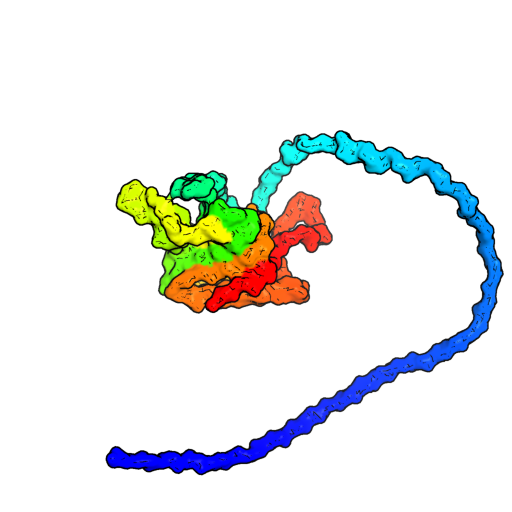TOM 826 C CA . SER A 1 108 ? -8.285 14.588 11.393 1.00 92.56 108 SER A CA 1
ATOM 827 C C . SER A 1 108 ? -7.147 15.594 11.199 1.00 92.56 108 SER A C 1
ATOM 829 O O . SER A 1 108 ? -6.001 15.285 11.513 1.00 92.56 108 SER A O 1
ATOM 831 N N . GLU A 1 109 ? -7.423 16.825 10.757 1.00 90.31 109 GLU A N 1
ATOM 832 C CA . GLU A 1 109 ? -6.349 17.825 10.564 1.00 90.31 109 GLU A CA 1
ATOM 833 C C . GLU A 1 109 ? -5.586 18.173 11.861 1.00 90.31 109 GLU A C 1
ATOM 835 O O . GLU A 1 109 ? -4.426 18.573 11.814 1.00 90.31 109 GLU A O 1
ATOM 840 N N . THR A 1 110 ? -6.206 17.998 13.034 1.00 93.88 110 THR A N 1
ATOM 841 C CA . THR A 1 110 ? -5.574 18.211 14.350 1.00 93.88 110 THR A CA 1
ATOM 842 C C . THR A 1 110 ? -4.943 16.951 14.945 1.00 93.88 110 THR A C 1
ATOM 844 O O . THR A 1 110 ? -4.222 17.031 15.940 1.00 93.88 110 THR A O 1
ATOM 847 N N . THR A 1 111 ? -5.212 15.772 14.389 1.00 93.94 111 THR A N 1
ATOM 848 C CA . THR A 1 111 ? -4.628 14.484 14.791 1.00 93.94 111 THR A CA 1
ATOM 849 C C . THR A 1 111 ? -4.567 13.596 13.545 1.00 93.94 111 THR A C 1
ATOM 851 O O . THR A 1 111 ? -5.423 12.727 13.359 1.00 93.94 111 THR A O 1
ATOM 854 N N . PRO A 1 112 ? -3.616 13.860 12.627 1.00 95.81 112 PRO A N 1
ATOM 855 C CA . PRO A 1 112 ? -3.546 13.138 11.368 1.00 95.81 112 PRO A CA 1
ATOM 856 C C . PRO A 1 112 ? -3.114 11.692 11.597 1.00 95.81 112 PRO A C 1
ATOM 858 O O . PRO A 1 112 ? -2.368 11.392 12.530 1.00 95.81 112 PRO A O 1
ATOM 861 N N . LYS A 1 113 ? -3.546 10.798 10.712 1.00 97.56 113 LYS A N 1
ATOM 862 C CA . LYS A 1 113 ? -3.161 9.389 10.651 1.00 97.56 113 LYS A CA 1
ATOM 863 C C . LYS A 1 113 ? -3.343 8.884 9.215 1.00 97.56 113 LYS A C 1
ATOM 865 O O . LYS A 1 113 ? -4.370 8.299 8.881 1.00 97.56 113 LYS A O 1
ATOM 870 N N . ARG A 1 114 ? -2.372 9.164 8.344 1.00 97.88 114 ARG A N 1
ATOM 871 C CA . ARG A 1 114 ? -2.492 9.035 6.881 1.00 97.88 114 ARG A CA 1
ATOM 872 C C . ARG A 1 114 ? -1.487 8.025 6.341 1.00 97.88 114 ARG A C 1
ATOM 874 O O . ARG A 1 114 ? -0.280 8.202 6.502 1.00 97.88 114 ARG A O 1
ATOM 881 N N . SER A 1 115 ? -1.993 6.984 5.684 1.00 98.44 115 SER A N 1
ATOM 882 C CA . SER A 1 115 ? -1.172 6.013 4.959 1.00 98.44 115 SER A CA 1
ATOM 883 C C . SER A 1 115 ? -0.930 6.485 3.532 1.00 98.44 115 SER A C 1
ATOM 885 O O . SER A 1 115 ? -1.887 6.766 2.811 1.00 98.44 115 SER A O 1
ATOM 887 N N . PHE A 1 116 ? 0.338 6.544 3.130 1.00 98.62 116 PHE A N 1
ATOM 888 C CA . PHE A 1 116 ? 0.752 6.718 1.745 1.00 98.62 116 PHE A CA 1
ATOM 889 C C . PHE A 1 116 ? 0.768 5.373 1.014 1.00 98.62 116 PHE A C 1
ATOM 891 O O . PHE A 1 116 ? 1.250 4.366 1.545 1.00 98.62 116 PHE A O 1
ATOM 898 N N . PHE A 1 117 ? 0.274 5.369 -0.220 1.00 98.62 117 PHE A N 1
ATOM 899 C CA . PHE A 1 117 ? 0.290 4.209 -1.100 1.00 98.62 117 PHE A CA 1
ATOM 900 C C . PHE A 1 117 ? 0.643 4.611 -2.535 1.00 98.62 117 PHE A C 1
ATOM 902 O O . PHE A 1 117 ? 0.448 5.756 -2.950 1.00 98.62 117 PHE A O 1
ATOM 909 N N . TRP A 1 118 ? 1.115 3.633 -3.304 1.00 97.94 118 TRP A N 1
ATOM 910 C CA . TRP A 1 118 ? 1.258 3.729 -4.751 1.00 97.94 118 TRP A CA 1
ATOM 911 C C . TRP A 1 118 ? 0.687 2.457 -5.372 1.00 97.94 118 TRP A C 1
ATOM 913 O O . TRP A 1 118 ? 1.204 1.358 -5.166 1.00 97.94 118 TRP A O 1
ATOM 923 N N . TYR A 1 119 ? -0.432 2.618 -6.068 1.00 97.81 119 TYR A N 1
ATOM 924 C CA . TYR A 1 119 ? -1.105 1.579 -6.830 1.00 97.81 119 TYR A CA 1
ATOM 925 C C . TYR A 1 119 ? -0.627 1.609 -8.288 1.00 97.81 119 TYR A C 1
ATOM 927 O O . TYR A 1 119 ? -0.480 2.685 -8.868 1.00 97.81 119 TYR A O 1
ATOM 935 N N . PHE A 1 120 ? -0.397 0.436 -8.870 1.00 96.94 120 PHE A N 1
ATOM 936 C CA . PHE A 1 120 ? -0.054 0.224 -10.271 1.00 96.94 120 PHE A CA 1
ATOM 937 C C . PHE A 1 120 ? -1.053 -0.773 -10.868 1.00 96.94 120 PHE A C 1
ATOM 939 O O . PHE A 1 120 ? -1.221 -1.867 -10.322 1.00 96.94 120 PHE A O 1
ATOM 946 N N . GLU A 1 121 ? -1.695 -0.402 -11.972 1.00 96.12 121 GLU A N 1
ATOM 947 C CA . GLU A 1 121 ? -2.605 -1.282 -12.715 1.00 96.12 121 GLU A CA 1
ATOM 948 C C . GLU A 1 121 ? -1.818 -2.394 -13.430 1.00 96.12 121 GLU A C 1
ATOM 950 O O . GLU A 1 121 ? -0.662 -2.199 -13.821 1.00 96.12 121 GLU A O 1
ATOM 955 N N . ALA A 1 122 ? -2.438 -3.563 -13.611 1.00 95.75 122 ALA A N 1
ATOM 956 C CA . ALA A 1 122 ? -1.858 -4.640 -14.404 1.00 95.75 122 ALA A CA 1
ATOM 957 C C . ALA A 1 122 ? -1.874 -4.297 -15.905 1.00 95.75 122 ALA A C 1
ATOM 959 O O . ALA A 1 122 ? -2.883 -3.877 -16.463 1.00 95.75 122 ALA A O 1
ATOM 960 N N . GLU A 1 123 ? -0.756 -4.523 -16.589 1.00 93.38 123 GLU A N 1
ATOM 961 C CA . GLU A 1 123 ? -0.594 -4.230 -18.019 1.00 93.38 123 GLU A CA 1
ATOM 962 C C . GLU A 1 123 ? -1.349 -5.221 -18.920 1.00 93.38 123 GLU A C 1
ATOM 964 O O . GLU A 1 123 ? -1.642 -4.907 -20.075 1.00 93.38 123 GLU A O 1
ATOM 969 N N . HIS A 1 124 ? -1.696 -6.395 -18.384 1.00 92.62 124 HIS A N 1
ATOM 970 C CA . HIS A 1 124 ? -2.706 -7.292 -18.941 1.00 92.62 124 HIS A CA 1
ATOM 971 C C . HIS A 1 124 ? -3.884 -7.398 -17.969 1.00 92.62 124 HIS A C 1
ATOM 973 O O . HIS A 1 124 ? -3.699 -7.777 -16.815 1.00 92.62 124 HIS A O 1
ATOM 979 N N . ASP A 1 125 ? -5.086 -7.128 -18.480 1.00 92.56 125 ASP A N 1
ATOM 980 C CA . ASP A 1 125 ? -6.375 -7.429 -17.838 1.00 92.56 125 ASP A CA 1
ATOM 981 C C . ASP A 1 125 ? -6.630 -6.740 -16.476 1.00 92.56 125 ASP A C 1
ATOM 983 O O . ASP A 1 125 ? -7.160 -7.346 -15.550 1.00 92.56 125 ASP A O 1
ATOM 987 N N . ALA A 1 126 ? -6.256 -5.457 -16.349 1.00 93.69 126 ALA A N 1
ATOM 988 C CA . ALA A 1 126 ? -6.321 -4.657 -15.112 1.00 93.69 126 ALA A CA 1
ATOM 989 C C . ALA A 1 126 ? -7.622 -4.771 -14.291 1.00 93.69 126 ALA A C 1
ATOM 991 O O . ALA A 1 126 ? -7.563 -4.730 -13.064 1.00 93.69 126 ALA A O 1
ATOM 992 N N . GLU A 1 127 ? -8.784 -4.920 -14.931 1.00 93.31 127 GLU A N 1
ATOM 993 C CA . GLU A 1 127 ? -10.074 -5.022 -14.234 1.00 93.31 127 GLU A CA 1
ATOM 994 C C . GLU A 1 127 ? -10.217 -6.347 -13.459 1.00 93.31 127 GLU A C 1
ATOM 996 O O . GLU A 1 127 ? -10.689 -6.333 -12.325 1.00 93.31 127 GLU A O 1
ATOM 1001 N N . ASP A 1 128 ? -9.756 -7.473 -14.019 1.00 93.50 128 ASP A N 1
ATOM 1002 C CA . ASP A 1 128 ? -9.896 -8.829 -13.451 1.00 93.50 128 ASP A CA 1
ATOM 1003 C C . ASP A 1 128 ? -8.585 -9.381 -12.834 1.00 93.50 128 ASP A C 1
ATOM 1005 O O . ASP A 1 128 ? -8.599 -10.353 -12.068 1.00 93.50 128 ASP A O 1
ATOM 1009 N N . ALA A 1 129 ? -7.433 -8.756 -13.112 1.00 96.31 129 ALA A N 1
ATOM 1010 C CA . ALA A 1 129 ? -6.115 -9.222 -12.679 1.00 96.31 129 ALA A CA 1
ATOM 1011 C C . ALA A 1 129 ? -5.973 -9.306 -11.139 1.00 96.31 129 ALA A C 1
ATOM 1013 O O . ALA A 1 129 ? -6.441 -8.411 -10.418 1.00 96.31 129 ALA A O 1
ATOM 1014 N N . PRO A 1 130 ? -5.292 -10.338 -10.590 1.00 97.06 130 PRO A N 1
ATOM 1015 C CA . PRO A 1 130 ? -5.113 -10.473 -9.148 1.00 97.06 130 PRO A CA 1
ATOM 1016 C C . PRO A 1 130 ? -4.290 -9.330 -8.545 1.00 97.06 130 PRO A C 1
ATOM 1018 O O . PRO A 1 130 ? -3.377 -8.783 -9.163 1.00 97.06 130 PRO A O 1
ATOM 1021 N N . ILE A 1 131 ? -4.589 -9.004 -7.295 1.00 97.75 131 ILE A N 1
ATOM 1022 C CA . ILE A 1 131 ? -4.016 -7.887 -6.553 1.00 97.75 131 ILE A CA 1
ATOM 1023 C C . ILE A 1 131 ? -2.922 -8.388 -5.618 1.00 97.75 131 ILE A C 1
ATOM 1025 O O . ILE A 1 131 ? -3.125 -9.336 -4.859 1.00 97.75 131 ILE A O 1
ATOM 1029 N N . ILE A 1 132 ? -1.785 -7.702 -5.606 1.00 98.00 132 ILE A N 1
ATOM 1030 C CA . ILE A 1 132 ? -0.706 -7.903 -4.640 1.00 98.00 132 ILE A CA 1
ATOM 1031 C C . ILE A 1 132 ? -0.604 -6.657 -3.761 1.00 98.00 132 ILE A C 1
ATOM 1033 O O . ILE A 1 132 ? -0.169 -5.604 -4.223 1.00 98.00 132 ILE A O 1
ATOM 1037 N N . LEU A 1 133 ? -0.935 -6.780 -2.472 1.00 98.19 133 LEU A N 1
ATOM 1038 C CA . LEU A 1 133 ? -0.487 -5.809 -1.474 1.00 98.19 133 LEU A CA 1
ATOM 1039 C C . LEU A 1 133 ? 0.967 -6.129 -1.111 1.00 98.19 133 LEU A C 1
ATOM 1041 O O . LEU A 1 133 ? 1.290 -7.249 -0.703 1.00 98.19 133 LEU A O 1
ATOM 1045 N N . THR A 1 134 ? 1.838 -5.132 -1.232 1.00 97.69 134 THR A N 1
ATOM 1046 C CA . THR A 1 134 ? 3.257 -5.220 -0.887 1.00 97.69 134 THR A CA 1
ATOM 1047 C C . THR A 1 134 ? 3.604 -4.193 0.193 1.00 97.69 134 THR A C 1
ATOM 1049 O O . THR A 1 134 ? 3.348 -2.996 0.047 1.00 97.69 134 THR A O 1
ATOM 1052 N N . VAL A 1 135 ? 4.161 -4.664 1.313 1.00 97.56 135 VAL A N 1
ATOM 1053 C CA . VAL A 1 135 ? 4.606 -3.814 2.436 1.00 97.56 135 VAL A CA 1
ATOM 1054 C C . VAL A 1 135 ? 6.088 -4.013 2.729 1.00 97.56 135 VAL A C 1
ATOM 1056 O O . VAL A 1 135 ? 6.663 -5.076 2.471 1.00 97.56 135 VAL A O 1
ATOM 1059 N N . GLY A 1 136 ? 6.724 -2.989 3.291 1.00 94.81 136 GLY A N 1
ATOM 1060 C CA . GLY A 1 136 ? 8.120 -3.060 3.706 1.00 94.81 136 GLY A CA 1
ATOM 1061 C C . GLY A 1 136 ? 8.335 -3.932 4.949 1.00 94.81 136 GLY A C 1
ATOM 1062 O O . GLY A 1 136 ? 7.421 -4.188 5.734 1.00 94.81 136 GLY A O 1
ATOM 1063 N N . GLY A 1 137 ? 9.570 -4.406 5.114 1.00 91.12 137 GLY A N 1
ATOM 1064 C CA . GLY A 1 137 ? 10.008 -5.163 6.287 1.00 91.12 137 GLY A CA 1
ATOM 1065 C C . GLY A 1 137 ? 10.541 -4.261 7.405 1.00 91.12 137 GLY A C 1
ATOM 1066 O O . GLY A 1 137 ? 9.895 -3.305 7.837 1.00 91.12 137 GLY A O 1
ATOM 1067 N N . GLY A 1 138 ? 11.749 -4.573 7.880 1.00 86.00 138 GLY A N 1
ATOM 1068 C CA . GLY A 1 138 ? 12.469 -3.788 8.884 1.00 86.00 138 GLY A CA 1
ATOM 1069 C C . GLY A 1 138 ? 12.452 -4.435 10.275 1.00 86.00 138 GLY A C 1
ATOM 1070 O O . GLY A 1 138 ? 13.253 -5.345 10.486 1.00 86.00 138 GLY A O 1
ATOM 1071 N N . PRO A 1 139 ? 11.588 -4.017 11.223 1.00 88.50 139 PRO A N 1
ATOM 1072 C CA . PRO A 1 139 ? 10.398 -3.178 11.047 1.00 88.50 139 PRO A CA 1
ATOM 1073 C C . PRO A 1 139 ? 10.712 -1.720 10.694 1.00 88.50 139 PRO A C 1
ATOM 1075 O O . PRO A 1 139 ? 11.745 -1.186 11.089 1.00 88.50 139 PRO A O 1
ATOM 1078 N N . GLY A 1 140 ? 9.803 -1.073 9.963 1.00 89.56 140 GLY A N 1
ATOM 1079 C CA . GLY A 1 140 ? 9.874 0.358 9.654 1.00 89.56 140 GLY A CA 1
ATOM 1080 C C . GLY A 1 140 ? 10.497 0.708 8.298 1.00 89.56 140 GLY A C 1
ATOM 1081 O O . GLY A 1 140 ? 10.780 1.876 8.047 1.00 89.56 140 GLY A O 1
ATOM 1082 N N . SER A 1 141 ? 10.734 -0.273 7.422 1.00 94.88 141 SER A N 1
ATOM 1083 C CA . SER A 1 141 ? 11.210 -0.017 6.055 1.00 94.88 141 SER A CA 1
ATOM 1084 C C . SER A 1 141 ? 10.059 0.411 5.142 1.00 94.88 141 SER A C 1
ATOM 1086 O O . SER A 1 141 ? 8.977 -0.162 5.222 1.00 94.88 141 SER A O 1
ATOM 1088 N N . SER A 1 142 ? 10.298 1.371 4.243 1.00 96.88 142 SER A N 1
ATOM 1089 C CA . SER A 1 142 ? 9.294 1.815 3.262 1.00 96.88 142 SER A CA 1
ATOM 1090 C C . SER A 1 142 ? 8.855 0.683 2.330 1.00 96.88 142 SER A C 1
ATOM 1092 O O . SER A 1 142 ? 9.687 -0.076 1.827 1.00 96.88 142 SER A O 1
ATOM 1094 N N . GLY A 1 143 ? 7.547 0.600 2.071 1.00 96.44 143 GLY A N 1
ATOM 1095 C CA . GLY A 1 143 ? 6.969 -0.319 1.090 1.00 96.44 143 GLY A CA 1
ATOM 1096 C C . GLY A 1 143 ? 7.305 0.067 -0.349 1.00 96.44 143 GLY A C 1
ATOM 1097 O O . GLY A 1 143 ? 7.346 -0.806 -1.210 1.00 96.44 143 GLY A O 1
ATOM 1098 N N . MET A 1 144 ? 7.641 1.339 -0.601 1.00 96.19 144 MET A N 1
ATOM 1099 C CA . MET A 1 144 ? 8.031 1.852 -1.924 1.00 96.19 144 MET A CA 1
ATOM 1100 C C . MET A 1 144 ? 9.345 1.258 -2.448 1.00 96.19 144 MET A C 1
ATOM 1102 O O . MET A 1 144 ? 9.582 1.267 -3.654 1.00 96.19 144 MET A O 1
ATOM 1106 N N . LEU A 1 145 ? 10.182 0.682 -1.579 1.00 93.62 145 LEU A N 1
ATOM 1107 C CA . LEU A 1 145 ? 11.378 -0.050 -2.007 1.00 93.62 145 LEU A CA 1
ATOM 1108 C C . LEU A 1 145 ? 11.025 -1.279 -2.859 1.00 93.62 145 LEU A C 1
ATOM 1110 O O . LEU A 1 145 ? 11.766 -1.618 -3.779 1.00 93.62 145 LEU A O 1
ATOM 1114 N N . ASN A 1 146 ? 9.887 -1.924 -2.594 1.00 94.88 146 ASN A N 1
ATOM 1115 C CA . ASN A 1 146 ? 9.494 -3.153 -3.276 1.00 94.88 146 ASN A CA 1
ATOM 1116 C C . ASN A 1 146 ? 9.162 -2.922 -4.773 1.00 94.88 146 ASN A C 1
ATOM 1118 O O . ASN A 1 146 ? 9.745 -3.624 -5.607 1.00 94.88 146 ASN A O 1
ATOM 1122 N N . PRO A 1 147 ? 8.319 -1.940 -5.175 1.00 95.00 147 PRO A N 1
ATOM 1123 C CA . PRO A 1 147 ? 8.115 -1.631 -6.587 1.00 95.00 147 PRO A CA 1
ATOM 1124 C C . PRO A 1 147 ? 9.359 -1.030 -7.254 1.00 95.00 147 PRO A C 1
ATOM 1126 O O . PRO A 1 147 ? 9.670 -1.436 -8.368 1.00 95.00 147 PRO A O 1
ATOM 1129 N N . LEU A 1 148 ? 10.096 -0.130 -6.587 1.00 92.44 148 LEU A N 1
ATOM 1130 C CA . LEU A 1 148 ? 11.229 0.600 -7.185 1.00 92.44 148 LEU A CA 1
ATOM 1131 C C . LEU A 1 148 ? 12.478 -0.259 -7.463 1.00 92.44 148 LEU A C 1
ATOM 1133 O O . LEU A 1 148 ? 13.331 0.149 -8.255 1.00 92.44 148 LEU A O 1
ATOM 1137 N N . LEU A 1 149 ? 12.609 -1.414 -6.797 1.00 90.31 149 LEU A N 1
ATOM 1138 C CA . LEU A 1 149 ? 13.780 -2.295 -6.903 1.00 90.31 149 LEU A CA 1
ATOM 1139 C C . LEU A 1 149 ? 13.489 -3.665 -7.537 1.00 90.31 149 LEU A C 1
ATOM 1141 O O . LEU A 1 149 ? 14.439 -4.338 -7.935 1.00 90.31 149 LEU A O 1
ATOM 1145 N N . ALA A 1 150 ? 12.226 -4.111 -7.602 1.00 91.31 150 ALA A N 1
ATOM 1146 C CA . ALA A 1 150 ? 11.904 -5.466 -8.067 1.00 91.31 150 ALA A CA 1
ATOM 1147 C C . ALA A 1 150 ? 10.512 -5.646 -8.698 1.00 91.31 150 ALA A C 1
ATOM 1149 O O . ALA A 1 150 ? 10.402 -6.306 -9.729 1.00 91.31 150 ALA A O 1
ATOM 1150 N N . GLN A 1 151 ? 9.447 -5.124 -8.079 1.00 95.69 151 GLN A N 1
ATOM 1151 C CA . GLN A 1 151 ? 8.069 -5.529 -8.407 1.00 95.69 151 GLN A CA 1
ATOM 1152 C C . GLN A 1 151 ? 7.361 -4.614 -9.421 1.00 95.69 151 GLN A C 1
ATOM 1154 O O . GLN A 1 151 ? 6.476 -5.078 -10.135 1.00 95.69 151 GLN A O 1
ATOM 1159 N N . GLY A 1 152 ? 7.716 -3.329 -9.483 1.00 94.62 152 GLY A N 1
ATOM 1160 C CA . GLY A 1 152 ? 7.016 -2.323 -10.287 1.00 94.62 152 GLY A CA 1
ATOM 1161 C C . GLY A 1 152 ? 7.473 -2.286 -11.750 1.00 94.62 152 GLY A C 1
ATOM 1162 O O . GLY A 1 152 ? 8.439 -2.963 -12.109 1.00 94.62 152 GLY A O 1
ATOM 1163 N N . PRO A 1 153 ? 6.835 -1.460 -12.600 1.00 93.75 153 PRO A N 1
ATOM 1164 C CA . PRO A 1 153 ? 7.134 -1.387 -14.035 1.00 93.75 153 PRO A CA 1
ATOM 1165 C C . PRO A 1 153 ? 8.472 -0.697 -14.348 1.00 93.75 153 PRO A C 1
ATOM 1167 O O . PRO A 1 153 ? 8.979 -0.792 -15.465 1.00 93.75 153 PRO A O 1
ATOM 1170 N N . CYS A 1 154 ? 9.058 -0.024 -13.357 1.00 91.38 154 CYS A N 1
ATOM 1171 C CA . CYS A 1 154 ? 10.291 0.745 -13.451 1.00 91.38 154 CYS A CA 1
ATOM 1172 C C . CYS A 1 154 ? 11.343 0.202 -12.472 1.00 91.38 154 CYS A C 1
ATOM 1174 O O . CYS A 1 154 ? 11.023 -0.043 -11.311 1.00 91.38 154 CYS A O 1
ATOM 1176 N N . LEU A 1 155 ? 12.605 0.125 -12.897 1.00 90.38 155 LEU A N 1
ATOM 1177 C CA . LEU A 1 155 ? 13.762 0.071 -11.997 1.00 90.38 155 LEU A CA 1
ATOM 1178 C C . LEU A 1 155 ? 14.414 1.454 -11.915 1.00 90.38 155 LEU A C 1
ATOM 1180 O O . LEU A 1 155 ? 14.496 2.168 -12.919 1.00 90.38 155 LEU A O 1
ATOM 1184 N N . VAL A 1 156 ? 14.913 1.822 -10.735 1.00 90.00 156 VAL A N 1
ATOM 1185 C CA . VAL A 1 156 ? 15.737 3.029 -10.555 1.00 90.00 156 VAL A CA 1
ATOM 1186 C C . VAL A 1 156 ? 17.152 2.780 -11.089 1.00 90.00 156 VAL A C 1
ATOM 1188 O O . VAL A 1 156 ? 17.782 1.776 -10.763 1.00 90.00 156 VAL A O 1
ATOM 1191 N N . ALA A 1 157 ? 17.659 3.712 -11.895 1.00 87.81 157 ALA A N 1
ATOM 1192 C CA . ALA A 1 157 ? 18.989 3.686 -12.497 1.00 87.81 157 ALA A CA 1
ATOM 1193 C C . ALA A 1 157 ? 19.693 5.046 -12.329 1.00 87.81 157 ALA A C 1
ATOM 1195 O O . ALA A 1 157 ? 19.062 6.050 -12.008 1.00 87.81 157 ALA A O 1
ATOM 1196 N N . GLU A 1 158 ? 21.004 5.098 -12.588 1.00 88.38 158 GLU A N 1
ATOM 1197 C CA . GLU A 1 158 ? 21.842 6.299 -12.400 1.00 88.38 158 GLU A CA 1
ATOM 1198 C C . GLU A 1 158 ? 21.283 7.562 -13.085 1.00 88.38 158 GLU A C 1
ATOM 1200 O O . GLU A 1 158 ? 21.350 8.652 -12.525 1.00 88.38 158 GLU A O 1
ATOM 1205 N N . ASN A 1 159 ? 20.676 7.404 -14.266 1.00 87.38 159 ASN A N 1
ATOM 1206 C CA . ASN A 1 159 ? 20.124 8.497 -15.073 1.00 87.38 159 ASN A CA 1
ATOM 1207 C C . ASN A 1 159 ? 18.578 8.535 -15.086 1.00 87.38 159 ASN A C 1
ATOM 1209 O O . ASN A 1 159 ? 17.986 9.043 -16.036 1.00 87.38 159 ASN A O 1
ATOM 1213 N N . GLY A 1 160 ? 17.909 7.994 -14.057 1.00 86.88 160 GLY A N 1
ATOM 1214 C CA . GLY A 1 160 ? 16.450 8.073 -13.895 1.00 86.88 160 GLY A CA 1
ATOM 1215 C C . GLY A 1 160 ? 15.784 6.714 -13.682 1.00 86.88 160 GLY A C 1
ATOM 1216 O O . GLY A 1 160 ? 16.126 5.986 -12.754 1.00 86.88 160 GLY A O 1
ATOM 1217 N N . THR A 1 161 ? 14.803 6.374 -14.519 1.00 87.75 161 THR A N 1
ATOM 1218 C CA . THR A 1 161 ? 14.116 5.072 -14.488 1.00 87.75 161 THR A CA 1
ATOM 1219 C C . THR A 1 161 ? 14.243 4.345 -15.821 1.00 87.75 161 THR A C 1
ATOM 1221 O O . THR A 1 161 ? 14.294 4.968 -16.881 1.00 87.75 161 THR A O 1
ATOM 1224 N N . VAL A 1 162 ? 14.300 3.015 -15.762 1.00 89.38 162 VAL A N 1
ATOM 1225 C CA . VAL A 1 162 ? 14.307 2.122 -16.930 1.00 89.38 162 VAL A CA 1
ATOM 1226 C C . VAL A 1 162 ? 13.198 1.073 -16.793 1.00 89.38 162 VAL A C 1
ATOM 1228 O O . VAL A 1 162 ? 12.850 0.729 -15.661 1.00 89.38 162 VAL A O 1
ATOM 1231 N N . PRO A 1 163 ? 12.631 0.542 -17.894 1.00 90.50 163 PRO A N 1
ATOM 1232 C CA . PRO A 1 163 ? 11.611 -0.503 -17.817 1.00 90.50 163 PRO A CA 1
ATOM 1233 C C . PRO A 1 163 ? 12.129 -1.756 -17.102 1.00 90.50 163 PRO A C 1
ATOM 1235 O O . PRO A 1 163 ? 13.247 -2.207 -17.357 1.00 90.50 163 PRO A O 1
ATOM 1238 N N . ASN A 1 164 ? 11.313 -2.335 -16.224 1.00 92.62 164 ASN A N 1
ATOM 1239 C CA . ASN A 1 164 ? 11.637 -3.568 -15.513 1.00 92.62 164 ASN A CA 1
ATOM 1240 C C . ASN A 1 164 ? 11.200 -4.802 -16.335 1.00 92.62 164 ASN A C 1
ATOM 1242 O O . ASN A 1 164 ? 10.000 -5.064 -16.441 1.00 92.62 164 ASN A O 1
ATOM 1246 N N . PRO A 1 165 ? 12.124 -5.615 -16.881 1.00 92.25 165 PRO A N 1
ATOM 1247 C CA . PRO A 1 165 ? 11.759 -6.774 -17.698 1.00 92.25 165 PRO A CA 1
ATOM 1248 C C . PRO A 1 165 ? 11.093 -7.910 -16.903 1.00 92.25 165 PRO A C 1
ATOM 1250 O O . PRO A 1 165 ? 10.532 -8.805 -17.518 1.00 92.25 165 PRO A O 1
ATOM 1253 N N . ASN A 1 166 ? 11.139 -7.883 -15.564 1.00 93.38 166 ASN A N 1
ATOM 1254 C CA . ASN A 1 166 ? 10.545 -8.900 -14.684 1.00 93.38 166 ASN A CA 1
ATOM 1255 C C . ASN A 1 166 ? 9.491 -8.300 -13.727 1.00 93.38 166 ASN A C 1
ATOM 1257 O O . ASN A 1 166 ? 9.296 -8.797 -12.615 1.00 93.38 166 ASN A O 1
ATOM 1261 N N . ARG A 1 167 ? 8.851 -7.193 -14.130 1.00 94.56 167 ARG A N 1
ATOM 1262 C CA . ARG A 1 167 ? 7.803 -6.504 -13.358 1.00 94.56 167 ARG A CA 1
ATOM 1263 C C . ARG A 1 167 ? 6.625 -7.421 -13.045 1.00 94.56 167 ARG A C 1
ATOM 1265 O O . ARG A 1 167 ? 6.144 -8.156 -13.901 1.00 94.56 167 ARG A O 1
ATOM 1272 N N . TRP A 1 168 ? 6.115 -7.332 -11.822 1.00 96.50 168 TRP A N 1
ATOM 1273 C CA . TRP A 1 168 ? 4.914 -8.063 -11.415 1.00 96.50 168 TRP A CA 1
ATOM 1274 C C . TRP A 1 168 ? 3.656 -7.411 -12.007 1.00 96.50 168 TRP A C 1
ATOM 1276 O O . TRP A 1 168 ? 2.682 -8.106 -12.282 1.00 96.50 168 TRP A O 1
ATOM 1286 N N . THR A 1 169 ? 3.721 -6.112 -12.323 1.00 95.44 169 THR A N 1
ATOM 1287 C CA . THR A 1 169 ? 2.662 -5.361 -13.022 1.00 95.44 169 THR A CA 1
ATOM 1288 C C . THR A 1 169 ? 2.356 -5.853 -14.431 1.00 95.44 169 THR A C 1
ATOM 1290 O O . THR A 1 169 ? 1.383 -5.404 -15.015 1.00 95.44 169 THR A O 1
ATOM 1293 N N . GLU A 1 170 ? 3.106 -6.809 -14.986 1.00 95.12 170 GLU A N 1
ATOM 1294 C CA . GLU A 1 170 ? 2.697 -7.460 -16.233 1.00 95.12 170 GLU A CA 1
ATOM 1295 C C . GLU A 1 170 ? 1.394 -8.265 -16.040 1.00 95.12 170 GLU A C 1
ATOM 1297 O O . GLU A 1 170 ? 0.562 -8.297 -16.939 1.00 95.12 170 GLU A O 1
ATOM 1302 N N . HIS A 1 171 ? 1.162 -8.854 -14.860 1.00 95.75 171 HIS A N 1
ATOM 1303 C CA . HIS A 1 171 ? -0.004 -9.718 -14.597 1.00 95.75 171 HIS A CA 1
ATOM 1304 C C . HIS A 1 171 ? -0.719 -9.461 -13.257 1.00 95.75 171 HIS A C 1
ATOM 1306 O O . HIS A 1 171 ? -1.660 -10.182 -12.927 1.00 95.75 171 HIS A O 1
ATOM 1312 N N . PHE A 1 172 ? -0.274 -8.477 -12.468 1.00 97.31 172 PHE A N 1
ATOM 1313 C CA . PHE A 1 172 ? -0.808 -8.214 -11.131 1.00 97.31 172 PHE A CA 1
ATOM 1314 C C . PHE A 1 172 ? -1.023 -6.726 -10.863 1.00 97.31 172 PHE A C 1
ATOM 1316 O O . PHE A 1 172 ? -0.126 -5.907 -11.058 1.00 97.31 172 PHE A O 1
ATOM 1323 N N . ASN A 1 173 ? -2.186 -6.410 -10.303 1.00 97.69 173 ASN A N 1
ATOM 1324 C CA . ASN A 1 173 ? -2.513 -5.107 -9.740 1.00 97.69 173 ASN A CA 1
ATOM 1325 C C . ASN A 1 173 ? -1.691 -4.904 -8.455 1.00 97.69 173 ASN A C 1
ATOM 1327 O O . ASN A 1 173 ? -1.932 -5.559 -7.441 1.00 97.69 173 ASN A O 1
ATOM 1331 N N . LEU A 1 174 ? -0.677 -4.040 -8.479 1.00 98.00 174 LEU A N 1
ATOM 1332 C CA . LEU A 1 174 ? 0.296 -3.921 -7.389 1.00 98.00 174 LEU A CA 1
ATOM 1333 C C . LEU A 1 174 ? -0.035 -2.724 -6.493 1.00 98.00 174 LEU A C 1
ATOM 1335 O O . LEU A 1 174 ? 0.025 -1.583 -6.934 1.00 98.00 174 LEU A O 1
ATOM 1339 N N . ILE A 1 175 ? -0.328 -2.961 -5.216 1.00 98.38 175 ILE A N 1
ATOM 1340 C CA . ILE A 1 175 ? -0.518 -1.912 -4.207 1.00 98.38 175 ILE A CA 1
ATOM 1341 C C . ILE A 1 175 ? 0.714 -1.895 -3.304 1.00 98.38 175 ILE A C 1
ATOM 1343 O O . ILE A 1 175 ? 0.856 -2.744 -2.423 1.00 98.38 175 ILE A O 1
ATOM 1347 N N . ALA A 1 176 ? 1.603 -0.922 -3.485 1.00 98.31 176 ALA A N 1
ATOM 1348 C CA . ALA A 1 176 ? 2.653 -0.640 -2.513 1.00 98.31 176 ALA A CA 1
ATOM 1349 C C . ALA A 1 176 ? 2.105 0.247 -1.393 1.00 98.31 176 ALA A C 1
ATOM 1351 O O . ALA A 1 176 ? 1.469 1.266 -1.661 1.00 98.31 176 ALA A O 1
ATOM 1352 N N . LEU A 1 177 ? 2.360 -0.127 -0.139 1.00 98.69 177 LEU A N 1
ATOM 1353 C CA . LEU A 1 177 ? 1.855 0.576 1.043 1.00 98.69 177 LEU A CA 1
ATOM 1354 C C . LEU A 1 177 ? 2.989 0.859 2.034 1.00 98.69 177 LEU A C 1
ATOM 1356 O O . LEU A 1 177 ? 3.688 -0.055 2.481 1.00 98.69 177 LEU A O 1
ATOM 1360 N N . ASP A 1 178 ? 3.141 2.126 2.421 1.00 98.44 178 ASP A N 1
ATOM 1361 C CA . ASP A 1 178 ? 4.050 2.515 3.496 1.00 98.44 178 ASP A CA 1
ATOM 1362 C C . ASP A 1 178 ? 3.409 2.220 4.861 1.00 98.44 178 ASP A C 1
ATOM 1364 O O . ASP A 1 178 ? 2.418 2.838 5.266 1.00 98.44 178 ASP A O 1
ATOM 1368 N N . HIS A 1 179 ? 3.969 1.233 5.561 1.00 96.44 179 HIS A N 1
ATOM 1369 C CA . HIS A 1 179 ? 3.371 0.603 6.735 1.00 96.44 179 HIS A CA 1
ATOM 1370 C C . HIS A 1 179 ? 4.430 0.257 7.799 1.00 96.44 179 HIS A C 1
ATOM 1372 O O . HIS A 1 179 ? 5.474 -0.294 7.441 1.00 96.44 179 HIS A O 1
ATOM 1378 N N . PRO A 1 180 ? 4.154 0.458 9.106 1.00 97.56 180 PRO A N 1
ATOM 1379 C CA . PRO A 1 180 ? 3.005 1.166 9.700 1.00 97.56 180 PRO A CA 1
ATOM 1380 C C . PRO A 1 180 ? 3.013 2.690 9.451 1.00 97.56 180 PRO A C 1
ATOM 1382 O O . PRO A 1 180 ? 3.883 3.222 8.770 1.00 97.56 180 PRO A O 1
ATOM 1385 N N . VAL A 1 181 ? 2.044 3.418 10.019 1.00 97.44 181 VAL A N 1
ATOM 1386 C CA . VAL A 1 181 ? 2.068 4.894 10.059 1.00 97.44 181 VAL A CA 1
ATOM 1387 C C . VAL A 1 181 ? 3.376 5.376 10.703 1.00 97.44 181 VAL A C 1
ATOM 1389 O O . VAL A 1 181 ? 3.775 4.847 11.740 1.00 97.44 181 VAL A O 1
ATOM 1392 N N . GLY A 1 182 ? 4.031 6.370 10.094 1.00 96.31 182 GLY A N 1
ATOM 1393 C CA . GLY A 1 182 ? 5.375 6.840 10.453 1.00 96.31 182 GLY A CA 1
ATOM 1394 C C . GLY A 1 182 ? 6.502 6.268 9.581 1.00 96.31 182 GLY A C 1
ATOM 1395 O O . GLY A 1 182 ? 7.657 6.640 9.773 1.00 96.31 182 GLY A O 1
ATOM 1396 N N . VAL A 1 183 ? 6.190 5.370 8.641 1.00 97.44 183 VAL A N 1
ATOM 1397 C CA . VAL A 1 183 ? 7.141 4.783 7.685 1.00 97.44 183 VAL A CA 1
ATOM 1398 C C . VAL A 1 183 ? 7.086 5.506 6.344 1.00 97.44 183 VAL A C 1
ATOM 1400 O O . VAL A 1 183 ? 6.002 5.759 5.829 1.00 97.44 183 VAL A O 1
ATOM 1403 N N . GLY A 1 184 ? 8.251 5.767 5.743 1.00 97.06 184 GLY A N 1
ATOM 1404 C CA . GLY A 1 184 ? 8.349 6.340 4.397 1.00 97.06 184 GLY A CA 1
ATOM 1405 C C . GLY A 1 184 ? 7.632 7.686 4.302 1.00 97.06 184 GLY A C 1
ATOM 1406 O O . GLY A 1 184 ? 8.024 8.636 4.979 1.00 97.06 184 GLY A O 1
ATOM 1407 N N . ALA A 1 185 ? 6.588 7.760 3.479 1.00 97.94 185 ALA A N 1
ATOM 1408 C CA . ALA A 1 185 ? 5.719 8.930 3.372 1.00 97.94 185 ALA A CA 1
ATOM 1409 C C . ALA A 1 185 ? 4.469 8.877 4.282 1.00 97.94 185 ALA A C 1
ATOM 1411 O O . ALA A 1 185 ? 3.827 9.907 4.475 1.00 97.94 185 ALA A O 1
ATOM 1412 N N . SER A 1 186 ? 4.113 7.732 4.878 1.00 98.31 186 SER A N 1
ATOM 1413 C CA . SER A 1 186 ? 2.974 7.619 5.809 1.00 98.31 186 SER A CA 1
ATOM 1414 C C . SER A 1 186 ? 3.233 8.375 7.115 1.00 98.31 186 SER A C 1
ATOM 1416 O O . SER A 1 186 ? 4.226 8.118 7.794 1.00 98.31 186 SER A O 1
ATOM 1418 N N . TYR A 1 187 ? 2.313 9.248 7.540 1.00 97.88 187 TYR A N 1
ATOM 1419 C CA . TYR A 1 187 ? 2.526 10.154 8.679 1.00 97.88 187 TYR A CA 1
ATOM 1420 C C . TYR A 1 187 ? 1.332 10.251 9.636 1.00 97.88 187 TYR A C 1
ATOM 1422 O O . TYR A 1 187 ? 0.187 9.981 9.275 1.00 97.88 187 TYR A O 1
ATOM 1430 N N . GLY A 1 188 ? 1.604 10.678 10.874 1.00 97.12 188 GLY A N 1
ATOM 1431 C CA . GLY A 1 188 ? 0.582 10.936 11.891 1.00 97.12 188 GLY A CA 1
ATOM 1432 C C . GLY A 1 188 ? 0.672 10.028 13.119 1.00 97.12 188 GLY A C 1
ATOM 1433 O O . GLY A 1 188 ? 1.762 9.650 13.545 1.00 97.12 188 GLY A O 1
ATOM 1434 N N . THR A 1 189 ? -0.476 9.709 13.722 1.00 96.62 189 THR A N 1
ATOM 1435 C CA . THR A 1 189 ? -0.578 8.937 14.967 1.00 96.62 189 THR A CA 1
ATOM 1436 C C . THR A 1 189 ? -0.026 7.519 14.810 1.00 96.62 189 THR A C 1
ATOM 1438 O O . THR A 1 189 ? -0.617 6.668 14.145 1.00 96.62 189 THR A O 1
ATOM 1441 N N . LEU A 1 190 ? 1.104 7.265 15.471 1.00 96.06 190 LEU A N 1
ATOM 1442 C CA . LEU A 1 190 ? 1.828 5.996 15.428 1.00 96.06 190 LEU A CA 1
ATOM 1443 C C . LEU A 1 190 ? 1.091 4.865 16.165 1.00 96.06 190 LEU A C 1
ATOM 1445 O O . LEU A 1 190 ? 0.299 5.094 17.080 1.00 96.06 190 LEU A O 1
ATOM 1449 N N . VAL A 1 191 ? 1.439 3.625 15.817 1.00 93.50 191 VAL A N 1
ATOM 1450 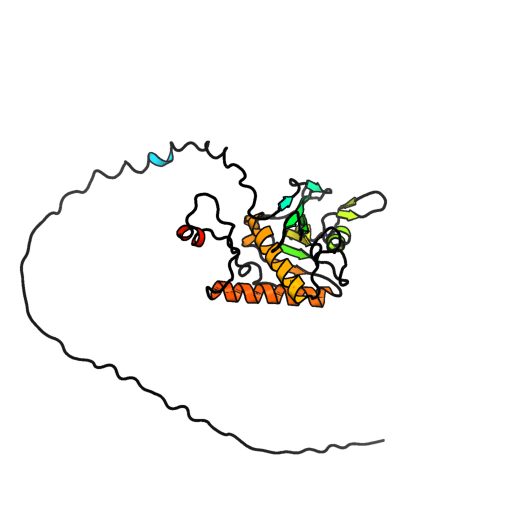C CA . VAL A 1 191 ? 1.039 2.403 16.531 1.00 93.50 191 VAL A CA 1
ATOM 1451 C C . VAL A 1 191 ? 2.265 1.675 17.074 1.00 93.50 191 VAL A C 1
ATOM 1453 O O . VAL A 1 191 ? 3.318 1.658 16.445 1.00 93.50 191 VAL A O 1
ATOM 1456 N N . ASN A 1 192 ? 2.137 1.070 18.256 1.00 91.31 192 ASN A N 1
ATOM 1457 C CA . ASN A 1 192 ? 3.262 0.505 19.013 1.00 91.31 192 ASN A CA 1
ATOM 1458 C C . ASN A 1 192 ? 3.399 -1.028 18.915 1.00 91.31 192 ASN A C 1
ATOM 1460 O O . ASN A 1 192 ? 4.234 -1.607 19.606 1.00 91.31 192 ASN A O 1
ATOM 1464 N N . ASN A 1 193 ? 2.564 -1.699 18.115 1.00 95.62 193 ASN A N 1
ATOM 1465 C CA . ASN A 1 193 ? 2.574 -3.154 17.967 1.00 95.62 193 ASN A CA 1
ATOM 1466 C C . ASN A 1 193 ? 1.970 -3.600 16.621 1.00 95.62 193 ASN A C 1
ATOM 1468 O O . ASN A 1 193 ? 1.089 -2.939 16.062 1.00 95.62 193 ASN A O 1
ATOM 1472 N N . SER A 1 194 ? 2.402 -4.766 16.141 1.00 96.50 194 SER A N 1
ATOM 1473 C CA . SER A 1 194 ? 2.049 -5.314 14.825 1.00 96.50 194 SER A CA 1
ATOM 1474 C C . SER A 1 194 ? 0.560 -5.660 14.657 1.00 96.50 194 SER A C 1
ATOM 1476 O O . SER A 1 194 ? 0.054 -5.651 13.538 1.00 96.50 194 SER A O 1
ATOM 1478 N N . ARG A 1 195 ? -0.181 -5.915 15.747 1.00 96.56 195 ARG A N 1
ATOM 1479 C CA . ARG A 1 195 ? -1.626 -6.209 15.697 1.00 96.56 195 ARG A CA 1
ATOM 1480 C C . ARG A 1 195 ? -2.471 -4.936 15.545 1.00 96.56 195 ARG A C 1
ATOM 1482 O O . ARG A 1 195 ? -3.436 -4.933 14.780 1.00 96.56 195 ARG A O 1
ATOM 1489 N N . SER A 1 196 ? -2.084 -3.841 16.200 1.00 96.44 196 SER A N 1
ATOM 1490 C CA . SER A 1 196 ? -2.641 -2.508 15.927 1.00 96.44 196 SER A CA 1
ATOM 1491 C C . SER A 1 196 ? -2.301 -2.057 14.505 1.00 96.44 196 SER A C 1
ATOM 1493 O O . SER A 1 196 ? -3.189 -1.605 13.791 1.00 96.44 196 SER A O 1
ATOM 1495 N N . ALA A 1 197 ? -1.064 -2.280 14.050 1.00 97.25 197 ALA A N 1
ATOM 1496 C CA . ALA A 1 197 ? -0.659 -1.993 12.674 1.00 97.25 197 ALA A CA 1
ATOM 1497 C C . ALA A 1 197 ? -1.484 -2.775 11.632 1.00 97.25 197 ALA A C 1
ATOM 1499 O O . ALA A 1 197 ? -1.913 -2.208 10.632 1.00 97.25 197 ALA A O 1
ATOM 1500 N N . ALA A 1 198 ? -1.780 -4.053 11.873 1.00 97.62 198 ALA A N 1
ATOM 1501 C CA . ALA A 1 198 ? -2.661 -4.837 11.005 1.00 97.62 198 ALA A CA 1
ATOM 1502 C C . ALA A 1 198 ? -4.110 -4.314 10.966 1.00 97.62 198 ALA A C 1
ATOM 1504 O O . ALA A 1 198 ? -4.765 -4.390 9.929 1.00 97.62 198 ALA A O 1
ATOM 1505 N N . THR A 1 199 ? -4.601 -3.740 12.070 1.00 96.38 199 THR A N 1
ATOM 1506 C CA . THR A 1 199 ? -5.914 -3.064 12.104 1.00 96.38 199 THR A CA 1
ATOM 1507 C C . THR A 1 199 ? -5.930 -1.830 11.199 1.00 96.38 199 THR A C 1
ATOM 1509 O O . THR A 1 199 ? -6.916 -1.591 10.507 1.00 96.38 199 THR A O 1
ATOM 1512 N N . ASP A 1 200 ? -4.821 -1.093 11.150 1.00 97.31 200 ASP A N 1
ATOM 1513 C CA . ASP A 1 200 ? -4.658 0.065 10.267 1.00 97.31 200 ASP A CA 1
ATOM 1514 C C . ASP A 1 200 ? -4.596 -0.330 8.782 1.00 97.31 200 ASP A C 1
ATOM 1516 O O . ASP A 1 200 ? -5.164 0.368 7.947 1.00 97.31 200 ASP A O 1
ATOM 1520 N N . VAL A 1 201 ? -3.990 -1.477 8.442 1.00 97.69 201 VAL A N 1
ATOM 1521 C CA . VAL A 1 201 ? -4.026 -2.016 7.065 1.00 97.69 201 VAL A CA 1
ATOM 1522 C C . VAL A 1 201 ? -5.435 -2.454 6.673 1.00 97.69 201 VAL A C 1
ATOM 1524 O O . VAL A 1 201 ? -5.844 -2.225 5.541 1.00 97.69 201 VAL A O 1
ATOM 1527 N N . TYR A 1 202 ? -6.203 -3.046 7.590 1.00 96.12 202 TYR A N 1
ATOM 1528 C CA . TYR A 1 202 ? -7.598 -3.396 7.311 1.00 96.12 202 TYR A CA 1
ATOM 1529 C C . TYR A 1 202 ? -8.448 -2.148 7.014 1.00 96.12 202 TYR A C 1
ATOM 1531 O O . TYR A 1 202 ? -9.174 -2.119 6.024 1.00 96.12 202 TYR A O 1
ATOM 1539 N N . ASP A 1 203 ? -8.318 -1.099 7.832 1.00 95.00 203 ASP A N 1
ATOM 1540 C CA . ASP A 1 203 ? -9.015 0.178 7.633 1.00 95.00 203 ASP A CA 1
ATOM 1541 C C . ASP A 1 203 ? -8.566 0.899 6.345 1.00 95.00 203 ASP A C 1
ATOM 1543 O O . ASP A 1 203 ? -9.409 1.425 5.618 1.00 95.00 203 ASP A O 1
ATOM 1547 N N . PHE A 1 204 ? -7.271 0.838 6.002 1.00 97.31 204 PHE A N 1
ATOM 1548 C CA . PHE A 1 204 ? -6.759 1.258 4.693 1.00 97.31 204 PHE A CA 1
ATOM 1549 C C . PHE A 1 204 ? -7.430 0.489 3.548 1.00 97.31 204 PHE A C 1
ATOM 1551 O O . PHE A 1 204 ? -7.924 1.115 2.616 1.00 97.31 204 PHE A O 1
ATOM 1558 N N . LEU A 1 205 ? -7.487 -0.847 3.612 1.00 96.12 205 LEU A N 1
ATOM 1559 C CA . LEU A 1 205 ? -8.027 -1.676 2.530 1.00 96.12 205 LEU A CA 1
ATOM 1560 C C . LEU A 1 205 ? -9.520 -1.424 2.297 1.00 96.12 205 LEU A C 1
ATOM 1562 O O . LEU A 1 205 ? -9.918 -1.256 1.149 1.00 96.12 205 LEU A O 1
ATOM 1566 N N . GLN A 1 206 ? -10.342 -1.328 3.350 1.00 91.44 206 GLN A N 1
ATOM 1567 C CA . GLN A 1 206 ? -11.771 -0.998 3.199 1.00 91.44 206 GLN A CA 1
ATOM 1568 C C . GLN A 1 206 ? -11.977 0.333 2.454 1.00 91.44 206 GLN A C 1
ATOM 1570 O O . GLN A 1 206 ? -12.859 0.447 1.606 1.00 91.44 206 GLN A O 1
ATOM 1575 N N . LYS A 1 207 ? -11.125 1.328 2.725 1.00 93.06 207 LYS A N 1
ATOM 1576 C CA . LYS A 1 207 ? -11.163 2.651 2.085 1.00 93.06 207 LYS A CA 1
ATOM 1577 C C . LYS A 1 207 ? -10.564 2.658 0.681 1.00 93.06 207 LYS A C 1
ATOM 1579 O O . LYS A 1 207 ? -11.104 3.316 -0.200 1.00 93.06 207 LYS A O 1
ATOM 1584 N N . PHE A 1 208 ? -9.497 1.899 0.449 1.00 95.06 208 PHE A N 1
ATOM 1585 C CA . PHE A 1 208 ? -8.918 1.702 -0.877 1.00 95.06 208 PHE A CA 1
ATOM 1586 C C . PHE A 1 208 ? -9.947 1.071 -1.824 1.00 95.06 208 PHE A C 1
ATOM 1588 O O . PHE A 1 208 ? -10.227 1.625 -2.881 1.00 95.06 208 PHE A O 1
ATOM 1595 N N . PHE A 1 209 ? -10.601 -0.016 -1.410 1.00 91.81 209 PHE A N 1
ATOM 1596 C CA . PHE A 1 209 ? -11.637 -0.674 -2.210 1.00 91.81 209 PHE A CA 1
ATOM 1597 C C . PHE A 1 209 ? -12.934 0.145 -2.354 1.00 91.81 209 PHE A C 1
ATOM 1599 O O . PHE A 1 209 ? -13.698 -0.095 -3.283 1.00 91.81 209 PHE A O 1
ATOM 1606 N N . HIS A 1 210 ? -13.179 1.145 -1.499 1.00 87.38 210 HIS A N 1
ATOM 1607 C CA . HIS A 1 210 ? -14.246 2.130 -1.725 1.00 87.38 210 HIS A CA 1
ATOM 1608 C C . HIS A 1 210 ? -13.929 3.072 -2.901 1.00 87.38 210 HIS A C 1
ATOM 1610 O O . HIS A 1 210 ? -14.832 3.463 -3.637 1.00 87.38 210 HIS A O 1
ATOM 1616 N N . LEU A 1 211 ? -12.649 3.416 -3.087 1.00 90.06 211 LEU A N 1
ATOM 1617 C CA . LEU A 1 211 ? -12.163 4.313 -4.144 1.00 90.06 211 LEU A CA 1
ATOM 1618 C C . LEU A 1 211 ? -11.877 3.570 -5.460 1.00 90.06 211 LEU A C 1
ATOM 1620 O O . LEU A 1 211 ? -12.070 4.130 -6.537 1.00 90.06 211 LEU A O 1
ATOM 1624 N N . PHE A 1 212 ? -11.489 2.295 -5.376 1.00 91.31 212 PHE A N 1
ATOM 1625 C CA . PHE A 1 212 ? -11.275 1.390 -6.508 1.00 91.31 212 PHE A CA 1
ATOM 1626 C C . PHE A 1 212 ? -12.269 0.204 -6.453 1.00 91.31 212 PHE A C 1
ATOM 1628 O O . PHE A 1 212 ? -11.862 -0.933 -6.212 1.00 91.31 212 PHE A O 1
ATOM 1635 N N . PRO A 1 213 ? -13.586 0.434 -6.648 1.00 87.94 213 PRO A N 1
ATOM 1636 C CA . PRO A 1 213 ? -14.621 -0.579 -6.413 1.00 87.94 213 PRO A CA 1
ATOM 1637 C C . PRO A 1 213 ? -14.675 -1.708 -7.454 1.00 87.94 213 PRO A C 1
ATOM 1639 O O . PRO A 1 213 ? -15.318 -2.723 -7.197 1.00 87.94 213 PRO A O 1
ATOM 1642 N N . HIS A 1 214 ? -14.012 -1.564 -8.608 1.00 87.69 214 HIS A N 1
ATOM 1643 C CA . HIS A 1 214 ? -13.868 -2.649 -9.588 1.00 87.69 214 HIS A CA 1
ATOM 1644 C C . HIS A 1 214 ? -13.017 -3.797 -9.016 1.00 87.69 214 HIS A C 1
ATOM 1646 O O . HIS A 1 214 ? -13.431 -4.952 -9.061 1.00 87.69 214 HIS A O 1
ATOM 1652 N N . LEU A 1 215 ? -11.927 -3.453 -8.319 1.00 90.44 215 LEU A N 1
ATOM 1653 C CA . LEU A 1 215 ? -10.956 -4.372 -7.710 1.00 90.44 215 LEU A CA 1
ATOM 1654 C C . LEU A 1 215 ? -11.505 -5.281 -6.584 1.00 90.44 215 LEU A C 1
ATOM 1656 O O . LEU A 1 215 ? -10.771 -6.081 -6.006 1.00 90.44 215 LEU A O 1
ATOM 1660 N N . VAL A 1 216 ? -12.779 -5.146 -6.205 1.00 87.69 216 VAL A N 1
ATOM 1661 C CA . VAL A 1 216 ? -13.378 -5.811 -5.031 1.00 87.69 216 VAL A CA 1
ATOM 1662 C C . VAL A 1 216 ? -13.531 -7.328 -5.203 1.00 87.69 216 VAL A C 1
ATOM 1664 O O . VAL A 1 216 ? -13.590 -8.057 -4.210 1.00 87.69 216 VAL A O 1
ATOM 1667 N N . GLN A 1 217 ? -13.649 -7.819 -6.438 1.00 85.75 217 GLN A N 1
ATOM 1668 C CA . GLN A 1 217 ? -13.868 -9.246 -6.725 1.00 85.75 217 GLN A CA 1
ATOM 1669 C C . GLN A 1 217 ? -12.567 -10.028 -6.959 1.00 85.75 217 GLN A C 1
ATOM 1671 O O . GLN A 1 217 ? -12.562 -11.255 -6.854 1.00 85.75 217 GLN A O 1
ATOM 1676 N N . ASN A 1 218 ? -11.474 -9.327 -7.248 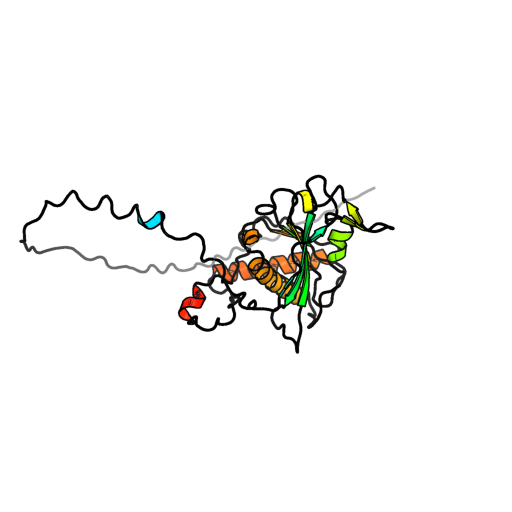1.00 91.06 218 ASN A N 1
ATOM 1677 C CA . ASN A 1 218 ? -10.203 -9.890 -7.683 1.00 91.06 218 ASN A CA 1
ATOM 1678 C C . ASN A 1 218 ? -9.532 -10.676 -6.547 1.00 91.06 218 ASN A C 1
ATOM 1680 O O . ASN A 1 218 ? -9.588 -10.290 -5.377 1.00 91.06 218 ASN A O 1
ATOM 1684 N N . GLN A 1 219 ? -8.822 -11.754 -6.892 1.00 93.94 219 GLN A N 1
ATOM 1685 C CA . GLN A 1 219 ? -7.977 -12.476 -5.937 1.00 93.94 219 GLN A CA 1
ATOM 1686 C C . GLN A 1 219 ? -6.937 -11.525 -5.323 1.00 93.94 219 GLN A C 1
ATOM 1688 O O . GLN A 1 219 ? -6.271 -10.793 -6.044 1.00 93.94 219 GLN A O 1
ATOM 1693 N N . PHE A 1 220 ? -6.749 -11.582 -4.006 1.00 93.88 220 PHE A N 1
ATOM 1694 C CA . PHE A 1 220 ? -5.877 -10.685 -3.250 1.00 93.88 220 PHE A CA 1
ATOM 1695 C C . PHE A 1 220 ? -4.788 -11.466 -2.509 1.00 93.88 220 PHE A C 1
ATOM 1697 O O . PHE A 1 220 ? -5.057 -12.450 -1.818 1.00 93.88 220 PHE A O 1
ATOM 1704 N N . ILE A 1 221 ? -3.548 -11.010 -2.660 1.00 96.25 221 ILE A N 1
ATOM 1705 C CA . ILE A 1 221 ? -2.326 -11.675 -2.212 1.00 96.25 221 ILE A CA 1
ATOM 1706 C C . ILE A 1 221 ? -1.542 -10.699 -1.326 1.00 96.25 221 ILE A C 1
ATOM 1708 O O . ILE A 1 221 ? -1.398 -9.518 -1.642 1.00 96.25 221 ILE A O 1
ATOM 1712 N N . LEU A 1 222 ? -1.017 -11.196 -0.207 1.00 96.38 222 LEU A N 1
ATOM 1713 C CA . LEU A 1 222 ? -0.245 -10.421 0.763 1.00 96.38 222 LEU A CA 1
ATOM 1714 C C . LEU A 1 222 ? 1.248 -10.754 0.644 1.00 96.38 222 LEU A C 1
ATOM 1716 O O . LEU A 1 222 ? 1.625 -11.912 0.794 1.00 96.38 222 LEU A O 1
ATOM 1720 N N . THR A 1 223 ? 2.110 -9.756 0.421 1.00 95.69 223 THR A N 1
ATOM 1721 C CA . THR A 1 223 ? 3.559 -9.973 0.240 1.00 95.69 223 THR A CA 1
ATOM 1722 C C . THR A 1 223 ? 4.426 -8.987 1.026 1.00 95.69 223 THR A C 1
ATOM 1724 O O . THR A 1 223 ? 4.087 -7.815 1.196 1.00 95.69 223 THR A O 1
ATOM 1727 N N . SER A 1 224 ? 5.558 -9.476 1.540 1.00 94.81 224 SER A N 1
ATOM 1728 C CA . SER A 1 224 ? 6.598 -8.682 2.208 1.00 94.81 224 SER A CA 1
ATOM 1729 C C . SER A 1 224 ? 7.856 -9.535 2.451 1.00 94.81 224 SER A C 1
ATOM 1731 O O . SER A 1 224 ? 7.819 -10.754 2.294 1.00 94.81 224 SER A O 1
ATOM 1733 N N . GLY A 1 225 ? 8.962 -8.914 2.873 1.00 90.75 225 GLY A N 1
ATOM 1734 C CA . GLY A 1 225 ? 10.207 -9.590 3.259 1.00 90.75 225 GLY A CA 1
ATOM 1735 C C . GLY A 1 225 ? 10.673 -9.230 4.675 1.00 90.75 225 GLY A C 1
ATOM 1736 O O . GLY A 1 225 ? 10.209 -8.259 5.275 1.00 90.75 225 GLY A O 1
ATOM 1737 N N . SER A 1 226 ? 11.635 -9.987 5.217 1.00 94.44 226 SER A N 1
ATOM 1738 C CA . SER A 1 226 ? 12.191 -9.777 6.570 1.00 94.44 226 SER A CA 1
ATOM 1739 C C . SER A 1 226 ? 11.084 -9.761 7.648 1.00 94.44 226 SER A C 1
ATOM 1741 O O . SER A 1 226 ? 10.288 -10.698 7.705 1.00 94.44 226 SER A O 1
ATOM 1743 N N . TYR A 1 227 ? 10.971 -8.709 8.471 1.00 95.69 227 TYR A N 1
ATOM 1744 C CA . TYR A 1 227 ? 9.895 -8.534 9.464 1.00 95.69 227 TYR A CA 1
ATOM 1745 C C . TYR A 1 227 ? 8.473 -8.537 8.859 1.00 95.69 227 TYR A C 1
ATOM 1747 O O . TYR A 1 227 ? 7.489 -8.694 9.581 1.00 95.69 227 TYR A O 1
ATOM 1755 N N . GLY A 1 228 ? 8.353 -8.477 7.530 1.00 93.38 228 GLY A N 1
ATOM 1756 C CA . GLY A 1 228 ? 7.153 -8.856 6.790 1.00 93.38 228 GLY A CA 1
ATOM 1757 C C . GLY A 1 228 ? 6.560 -10.209 7.198 1.00 93.38 228 GLY A C 1
ATOM 1758 O O . GLY A 1 228 ? 5.342 -10.330 7.280 1.00 93.38 228 GLY A O 1
ATOM 1759 N N . GLY A 1 229 ? 7.394 -11.188 7.571 1.00 95.12 229 GLY A N 1
ATOM 1760 C CA . GLY A 1 229 ? 6.947 -12.471 8.131 1.00 95.12 229 GLY A CA 1
ATOM 1761 C C . GLY A 1 229 ? 6.192 -12.358 9.467 1.00 95.12 229 GLY A C 1
ATOM 1762 O O . GLY A 1 229 ? 5.499 -13.291 9.854 1.00 95.12 229 GLY A O 1
ATOM 1763 N N . THR A 1 230 ? 6.273 -11.209 10.146 1.00 96.56 230 THR A N 1
ATOM 1764 C CA . THR A 1 230 ? 5.431 -10.849 11.298 1.00 96.56 230 THR A CA 1
ATOM 1765 C C . THR A 1 230 ? 4.206 -10.043 10.856 1.00 96.56 230 THR A C 1
ATOM 1767 O O . THR A 1 230 ? 3.098 -10.291 11.332 1.00 96.56 230 THR A O 1
ATOM 1770 N N . TYR A 1 231 ? 4.376 -9.075 9.947 1.00 96.62 231 TYR A N 1
ATOM 1771 C CA . TYR A 1 231 ? 3.278 -8.216 9.488 1.00 96.62 231 TYR A CA 1
ATOM 1772 C C . TYR A 1 231 ? 2.200 -8.986 8.717 1.00 96.62 231 TYR A C 1
ATOM 1774 O O . TYR A 1 231 ? 1.020 -8.856 9.043 1.00 96.62 231 TYR A O 1
ATOM 1782 N N . ILE A 1 232 ? 2.579 -9.810 7.734 1.00 97.19 232 ILE A N 1
ATOM 1783 C CA . ILE A 1 232 ? 1.628 -10.495 6.849 1.00 97.19 232 ILE A CA 1
ATOM 1784 C C . ILE A 1 232 ? 0.680 -11.432 7.622 1.00 97.19 232 ILE A C 1
ATOM 1786 O O . ILE A 1 232 ? -0.532 -11.278 7.451 1.00 97.19 232 ILE A O 1
ATOM 1790 N N . PRO A 1 233 ? 1.138 -12.306 8.546 1.00 97.06 233 PRO A N 1
ATOM 1791 C CA . PRO A 1 233 ? 0.225 -13.107 9.362 1.00 97.06 233 PRO A CA 1
ATOM 1792 C C . PRO A 1 233 ? -0.709 -12.270 10.242 1.00 97.06 233 PRO A C 1
ATOM 1794 O O . PRO A 1 233 ? -1.877 -12.627 10.390 1.00 97.06 233 PRO A O 1
ATOM 1797 N N . HIS A 1 234 ? -0.256 -11.139 10.799 1.00 97.62 234 HIS A N 1
ATOM 1798 C CA . HIS A 1 234 ? -1.142 -10.255 11.563 1.00 97.62 234 HIS A CA 1
ATOM 1799 C C . HIS A 1 234 ? -2.208 -9.591 10.678 1.00 97.62 234 HIS A C 1
ATOM 1801 O O . HIS A 1 234 ? -3.368 -9.541 11.088 1.00 97.62 234 HIS A O 1
ATOM 1807 N N . ILE A 1 235 ? -1.845 -9.129 9.476 1.00 97.19 235 ILE A N 1
ATOM 1808 C CA . ILE A 1 235 ? -2.774 -8.544 8.493 1.00 97.19 235 ILE A CA 1
ATOM 1809 C C . ILE A 1 235 ? -3.811 -9.590 8.062 1.00 97.19 235 ILE A C 1
ATOM 1811 O O . ILE A 1 235 ? -5.011 -9.345 8.186 1.00 97.19 235 ILE A O 1
ATOM 1815 N N . ALA A 1 236 ? -3.365 -10.786 7.663 1.00 96.25 236 ALA A N 1
ATOM 1816 C CA . ALA A 1 236 ? -4.238 -11.902 7.300 1.00 96.25 236 ALA A CA 1
ATOM 1817 C C . ALA A 1 236 ? -5.187 -12.299 8.447 1.00 96.25 236 ALA A C 1
ATOM 1819 O O . ALA A 1 236 ? -6.380 -12.497 8.224 1.00 96.25 236 ALA A O 1
ATOM 1820 N N . THR A 1 237 ? -4.686 -12.345 9.688 1.00 96.25 237 THR A N 1
ATOM 1821 C CA . THR A 1 237 ? -5.496 -12.647 10.880 1.00 96.25 237 THR A CA 1
ATOM 1822 C C . THR A 1 237 ? -6.594 -11.602 11.096 1.00 96.25 237 THR A C 1
ATOM 1824 O O . THR A 1 237 ? -7.741 -11.969 11.335 1.00 96.25 237 THR A O 1
ATOM 1827 N N . VAL A 1 238 ? -6.283 -10.304 10.978 1.00 95.31 238 VAL A N 1
ATOM 1828 C CA . VAL A 1 238 ? -7.294 -9.242 11.121 1.00 95.31 238 VAL A CA 1
ATOM 1829 C C . VAL A 1 238 ? -8.342 -9.327 10.010 1.00 95.31 238 VAL A C 1
ATOM 1831 O O . VAL A 1 238 ? -9.531 -9.270 10.312 1.00 95.31 238 VAL A O 1
ATOM 1834 N N . ILE A 1 239 ? -7.930 -9.522 8.752 1.00 92.50 239 ILE A N 1
ATOM 1835 C CA . ILE A 1 239 ? -8.855 -9.704 7.621 1.00 92.50 239 ILE A CA 1
ATOM 1836 C C . ILE A 1 239 ? -9.793 -10.896 7.874 1.00 92.50 239 ILE A C 1
ATOM 1838 O O . ILE A 1 239 ? -11.007 -10.772 7.720 1.00 92.50 239 ILE A O 1
ATOM 1842 N N . HIS A 1 240 ? -9.251 -12.032 8.318 1.00 91.50 240 HIS A N 1
ATOM 1843 C CA . HIS A 1 240 ? -10.020 -13.242 8.604 1.00 91.50 240 HIS A CA 1
ATOM 1844 C C . HIS A 1 240 ? -11.018 -13.056 9.762 1.00 91.50 240 HIS A C 1
ATOM 1846 O O . HIS A 1 240 ? -12.189 -13.414 9.627 1.00 91.50 240 HIS A O 1
ATOM 1852 N N . GLU A 1 241 ? -10.598 -12.444 10.874 1.00 90.94 241 GLU A N 1
ATOM 1853 C CA . GLU A 1 241 ? -11.482 -12.154 12.010 1.00 90.94 241 GLU A CA 1
ATOM 1854 C C . GLU A 1 241 ? -12.625 -11.195 11.640 1.00 90.94 241 GLU A C 1
ATOM 1856 O O . GLU A 1 241 ? -13.768 -11.428 12.037 1.00 90.94 241 GLU A O 1
ATOM 1861 N N . GLN A 1 242 ? -12.351 -10.143 10.858 1.00 86.50 242 GLN A N 1
ATOM 1862 C CA . GLN A 1 242 ? -13.391 -9.205 10.419 1.00 86.50 242 GLN A CA 1
ATOM 1863 C C . GLN A 1 242 ? -14.347 -9.846 9.405 1.00 86.50 242 GLN A C 1
ATOM 1865 O O . GLN A 1 242 ? -15.557 -9.668 9.523 1.00 86.50 242 GLN A O 1
ATOM 1870 N N . ASN A 1 243 ? -13.844 -10.670 8.479 1.00 85.31 243 ASN A N 1
ATOM 1871 C CA . ASN A 1 243 ? -14.676 -11.464 7.570 1.00 85.31 243 ASN A CA 1
ATOM 1872 C C . ASN A 1 243 ? -15.634 -12.402 8.339 1.00 85.31 243 ASN A C 1
ATOM 1874 O O . ASN A 1 243 ? -16.823 -12.458 8.020 1.00 85.31 243 ASN A O 1
ATOM 1878 N N . ILE A 1 244 ? -15.159 -13.075 9.397 1.00 87.88 244 ILE A N 1
ATOM 1879 C CA . ILE A 1 244 ? -16.008 -13.882 10.295 1.00 87.88 244 ILE A CA 1
ATOM 1880 C C . ILE A 1 244 ? -17.035 -13.006 11.027 1.00 87.88 244 ILE A C 1
ATOM 1882 O O . ILE A 1 244 ? -18.201 -13.390 11.145 1.00 87.88 244 ILE A O 1
ATOM 1886 N N . ALA A 1 245 ? -16.634 -11.829 11.516 1.00 83.19 245 ALA A N 1
ATOM 1887 C CA . ALA A 1 245 ? -17.543 -10.915 12.200 1.00 83.19 245 ALA A CA 1
ATOM 1888 C C . ALA A 1 245 ? -18.661 -10.421 11.264 1.00 83.19 245 ALA A C 1
ATOM 1890 O O . ALA A 1 245 ? -19.832 -10.465 11.649 1.00 83.19 245 ALA A O 1
ATOM 1891 N N . LEU A 1 246 ? -18.327 -10.017 10.033 1.00 80.44 246 LEU A N 1
ATOM 1892 C CA . LEU A 1 246 ? -19.279 -9.624 8.987 1.00 80.44 246 LEU A CA 1
ATOM 1893 C C . LEU A 1 246 ? -20.262 -10.763 8.675 1.00 80.44 246 LEU A C 1
ATOM 1895 O O . LEU A 1 246 ? -21.472 -10.562 8.773 1.00 80.44 246 LEU A O 1
ATOM 1899 N N . ALA A 1 247 ? -19.763 -11.977 8.416 1.00 81.38 247 ALA A N 1
ATOM 1900 C CA . ALA A 1 247 ? -20.597 -13.156 8.160 1.00 81.38 247 ALA A CA 1
ATOM 1901 C C . ALA A 1 247 ? -21.531 -13.515 9.338 1.00 81.38 247 ALA A C 1
ATOM 1903 O O . ALA A 1 247 ? -22.616 -14.057 9.134 1.00 81.38 247 ALA A O 1
ATOM 1904 N N . ALA A 1 248 ? -21.140 -13.185 10.572 1.00 83.62 248 ALA A N 1
ATOM 1905 C CA . ALA A 1 248 ? -21.950 -13.375 11.774 1.00 83.62 248 ALA A CA 1
ATOM 1906 C C . ALA A 1 248 ? -22.935 -12.221 12.073 1.00 83.62 248 ALA A C 1
ATOM 1908 O O . ALA A 1 248 ? -23.584 -12.253 13.122 1.00 83.62 248 ALA A O 1
ATOM 1909 N N . GLY A 1 249 ? -23.017 -11.185 11.226 1.00 78.56 249 GLY A N 1
ATOM 1910 C CA . GLY A 1 249 ? -23.807 -9.971 11.487 1.00 78.56 249 GLY A CA 1
ATOM 1911 C C . GLY A 1 249 ? -23.284 -9.130 12.662 1.00 78.56 249 GLY A C 1
ATOM 1912 O O . GLY A 1 249 ? -24.033 -8.365 13.265 1.00 78.56 249 GLY A O 1
ATOM 1913 N N . LYS A 1 250 ? -22.010 -9.315 13.029 1.00 70.62 250 LYS A N 1
ATOM 1914 C CA . LYS A 1 250 ? -21.322 -8.688 14.175 1.00 70.62 250 LYS A CA 1
ATOM 1915 C C . LYS A 1 250 ? -20.148 -7.800 13.764 1.00 70.62 250 LYS A C 1
ATOM 1917 O O . LYS A 1 250 ? -19.491 -7.241 14.640 1.00 70.62 250 LYS A O 1
ATOM 1922 N N . GLY A 1 251 ? -19.867 -7.693 12.465 1.00 60.59 251 GLY A N 1
ATOM 1923 C CA . GLY A 1 251 ? -18.872 -6.773 11.932 1.00 60.59 251 GLY A CA 1
ATOM 1924 C C . GLY A 1 251 ? -19.172 -5.369 12.441 1.00 60.59 251 GLY A C 1
ATOM 1925 O O . GLY A 1 251 ? -20.301 -4.887 12.335 1.00 60.59 251 GLY A O 1
ATOM 1926 N N . ALA A 1 252 ? -18.177 -4.733 13.054 1.00 51.06 252 ALA A N 1
ATOM 1927 C CA . ALA A 1 252 ? -18.297 -3.352 13.489 1.00 51.06 252 ALA A CA 1
ATOM 1928 C C . ALA A 1 252 ? -18.170 -2.465 12.249 1.00 51.06 252 ALA A C 1
ATOM 1930 O O . ALA A 1 252 ? -17.078 -1.977 11.962 1.00 51.06 252 ALA A O 1
ATOM 1931 N N . ALA A 1 253 ? -19.287 -2.338 11.528 1.00 46.84 253 ALA A N 1
ATOM 1932 C CA . ALA A 1 253 ? -19.365 -1.745 10.204 1.00 46.84 253 ALA A CA 1
ATOM 1933 C C . ALA A 1 253 ? -18.509 -0.481 10.067 1.00 46.84 253 ALA A C 1
ATOM 1935 O O . ALA A 1 253 ? -18.558 0.395 10.946 1.00 46.84 253 ALA A O 1
ATOM 1936 N N . TRP A 1 254 ? -17.813 -0.331 8.937 1.00 49.94 254 TRP A N 1
ATOM 1937 C CA . TRP A 1 254 ? -17.416 0.986 8.446 1.00 49.94 254 TRP A CA 1
ATOM 1938 C C . TRP A 1 254 ? -18.694 1.741 8.069 1.00 49.94 254 TRP A C 1
ATOM 1940 O O . TRP A 1 254 ? -19.108 1.834 6.915 1.00 49.94 254 TRP A O 1
ATOM 1950 N N . ARG A 1 255 ? -19.370 2.255 9.102 1.00 49.16 255 ARG A N 1
ATOM 1951 C CA . ARG A 1 255 ? -20.525 3.130 8.968 1.00 49.16 255 ARG A CA 1
ATOM 1952 C C . ARG A 1 255 ? -20.052 4.371 8.237 1.00 49.16 255 ARG A C 1
ATOM 1954 O O . ARG A 1 255 ? -19.433 5.237 8.855 1.00 49.16 255 ARG A O 1
ATOM 1961 N N . CYS A 1 256 ? -20.359 4.442 6.946 1.00 47.72 256 CYS A N 1
ATOM 1962 C CA . CYS A 1 256 ? -20.241 5.667 6.179 1.00 47.72 256 CYS A CA 1
ATOM 1963 C C . CYS A 1 256 ? -20.851 6.820 7.004 1.00 47.72 256 CYS A C 1
ATOM 1965 O O . CYS A 1 256 ? -22.031 6.735 7.355 1.00 47.72 256 CYS A O 1
ATOM 1967 N N . PRO A 1 257 ? -20.067 7.858 7.361 1.00 48.06 257 PRO A N 1
ATOM 1968 C CA . PRO A 1 257 ? -20.545 9.064 8.019 1.00 48.06 257 PRO A CA 1
ATOM 1969 C C . PRO A 1 257 ? -21.879 9.532 7.447 1.00 48.06 257 PRO A C 1
ATOM 1971 O O . PRO A 1 257 ? -22.041 9.619 6.229 1.00 48.06 257 PRO A O 1
ATOM 1974 N N . HIS A 1 258 ? -22.827 9.788 8.353 1.00 41.69 258 HIS A N 1
ATOM 1975 C CA . HIS A 1 258 ? -24.239 10.016 8.050 1.00 41.69 258 HIS A CA 1
ATOM 1976 C C . HIS A 1 258 ? -24.379 11.082 6.951 1.00 41.69 258 HIS A C 1
ATOM 1978 O O . HIS A 1 258 ? -24.160 12.273 7.188 1.00 41.69 258 HIS A O 1
ATOM 1984 N N . GLN A 1 259 ? -24.704 10.646 5.729 1.00 43.94 259 GLN A N 1
ATOM 1985 C CA . GLN A 1 259 ? -24.838 11.561 4.603 1.00 43.94 259 GLN A CA 1
ATOM 1986 C C . GLN A 1 259 ? -26.042 12.479 4.847 1.00 43.94 259 GLN A C 1
ATOM 1988 O O . GLN A 1 259 ? -27.132 11.964 5.104 1.00 43.94 259 GLN A O 1
ATOM 1993 N N . PRO A 1 260 ? -25.897 13.814 4.727 1.00 39.91 260 PRO A N 1
ATOM 1994 C CA . PRO A 1 260 ? -27.012 14.730 4.933 1.00 39.91 260 PRO A CA 1
ATOM 1995 C C . PRO A 1 260 ? -28.201 14.369 4.032 1.00 39.91 260 PRO A C 1
ATOM 1997 O O . PRO A 1 260 ? -28.086 14.413 2.804 1.00 39.91 260 PRO A O 1
ATOM 2000 N N . GLY A 1 261 ? -29.323 13.998 4.657 1.00 48.25 261 GLY A N 1
ATOM 2001 C CA . GLY A 1 261 ? -30.557 13.591 3.979 1.00 48.25 261 GLY A CA 1
ATOM 2002 C C . GLY A 1 261 ? -30.764 12.083 3.771 1.00 48.25 261 GLY A C 1
ATOM 2003 O O . GLY A 1 261 ? -31.644 11.734 2.989 1.00 48.25 261 GLY A O 1
ATOM 2004 N N . ILE A 1 262 ? -30.001 11.196 4.427 1.00 47.22 262 ILE A N 1
ATOM 2005 C CA . ILE A 1 262 ? -30.262 9.741 4.431 1.00 47.22 262 ILE A CA 1
ATOM 2006 C C . ILE A 1 262 ? -30.523 9.254 5.863 1.00 47.22 262 ILE A C 1
ATOM 2008 O O . ILE A 1 262 ? -29.594 9.137 6.665 1.00 47.22 262 ILE A O 1
ATOM 2012 N N . ASP A 1 263 ? -31.786 8.926 6.151 1.00 43.91 263 ASP A N 1
ATOM 2013 C CA . ASP A 1 263 ? -32.229 8.386 7.442 1.00 43.91 263 ASP A CA 1
ATOM 2014 C C . ASP A 1 263 ? -31.446 7.121 7.836 1.00 43.91 263 ASP A C 1
ATOM 2016 O O . ASP A 1 263 ? -31.135 6.272 6.995 1.00 43.91 263 ASP A O 1
ATOM 2020 N N . ASP A 1 264 ? -31.204 6.928 9.138 1.00 46.56 264 ASP A N 1
ATOM 2021 C CA . ASP A 1 264 ? -30.418 5.797 9.665 1.00 46.56 264 ASP A CA 1
ATOM 2022 C C . ASP A 1 264 ? -30.972 4.418 9.234 1.00 46.56 264 ASP A C 1
ATOM 2024 O O . ASP A 1 264 ? -30.222 3.452 9.086 1.00 46.56 264 ASP A O 1
ATOM 2028 N N . GLY A 1 265 ? -32.281 4.327 8.964 1.00 41.91 265 GLY A N 1
ATOM 2029 C CA . GLY A 1 265 ? -32.936 3.123 8.441 1.00 41.91 265 GLY A CA 1
ATOM 2030 C C . GLY A 1 265 ? -32.566 2.758 6.995 1.00 41.91 265 GLY A C 1
ATOM 2031 O O . GLY A 1 265 ? -32.717 1.600 6.615 1.00 41.91 265 GLY A O 1
ATOM 2032 N N . GLN A 1 266 ? -32.050 3.699 6.196 1.00 40.22 266 GLN A N 1
ATOM 2033 C CA . GLN A 1 266 ? -31.565 3.447 4.832 1.00 40.22 266 GLN A CA 1
ATOM 2034 C C . GLN A 1 266 ? -30.059 3.157 4.772 1.00 40.22 266 GLN A C 1
ATOM 2036 O O . GLN A 1 266 ? -29.615 2.478 3.847 1.00 40.22 266 GLN A O 1
ATOM 2041 N N . GLN A 1 267 ? -29.275 3.596 5.764 1.00 44.38 267 GLN A N 1
ATOM 2042 C CA . GLN A 1 267 ? -27.817 3.393 5.789 1.00 44.38 267 GLN A CA 1
ATOM 2043 C C . GLN A 1 267 ? -27.412 1.914 5.784 1.00 44.38 267 GLN A C 1
ATOM 2045 O O . GLN A 1 267 ? -26.387 1.560 5.214 1.00 44.38 267 GLN A O 1
ATOM 2050 N N . SER A 1 268 ? -28.250 1.040 6.348 1.00 38.91 268 SER A N 1
ATOM 2051 C CA . SER A 1 268 ? -28.052 -0.418 6.344 1.00 38.91 268 SER A CA 1
ATOM 2052 C C . SER A 1 268 ? -28.022 -1.062 4.947 1.00 38.91 268 SER A C 1
ATOM 2054 O O . SER A 1 268 ? -27.497 -2.163 4.810 1.00 38.91 268 SER A O 1
ATOM 2056 N N . ASN A 1 269 ? -28.536 -0.378 3.917 1.00 37.78 269 ASN A N 1
ATOM 2057 C CA . ASN A 1 269 ? -28.479 -0.820 2.519 1.00 37.78 269 ASN A CA 1
ATOM 2058 C C . ASN A 1 269 ? -27.324 -0.176 1.726 1.00 37.78 269 ASN A C 1
ATOM 2060 O O . ASN A 1 269 ? -27.146 -0.486 0.549 1.00 37.78 269 ASN A O 1
ATOM 2064 N N . VAL A 1 270 ? -26.544 0.723 2.335 1.00 42.00 270 VAL A N 1
ATOM 2065 C CA . VAL A 1 270 ? -25.366 1.338 1.710 1.00 42.00 270 VAL A CA 1
ATOM 2066 C C . VAL A 1 270 ? -24.148 0.501 2.097 1.00 42.00 270 VAL A C 1
ATOM 2068 O O . VAL A 1 270 ? -23.601 0.655 3.186 1.00 42.00 270 VAL A O 1
ATOM 2071 N N . GLY A 1 271 ? -23.766 -0.432 1.221 1.00 41.88 271 GLY A N 1
ATOM 2072 C CA . GLY A 1 271 ? -22.703 -1.419 1.451 1.00 41.88 271 GLY A CA 1
ATOM 2073 C C . GLY A 1 271 ? -21.299 -0.813 1.536 1.00 41.88 271 GLY A C 1
ATOM 2074 O O . GLY A 1 271 ? -20.516 -0.943 0.602 1.00 41.88 271 GLY A O 1
ATOM 2075 N N . CYS A 1 272 ? -20.998 -0.141 2.648 1.00 49.97 272 CYS A N 1
ATOM 2076 C CA . CYS A 1 272 ? -19.693 0.458 2.936 1.00 49.97 272 CYS A CA 1
ATOM 2077 C C . CYS A 1 272 ? -18.701 -0.522 3.591 1.00 49.97 272 CYS A C 1
ATOM 2079 O O . CYS A 1 272 ? -17.506 -0.238 3.623 1.00 49.97 272 CYS A O 1
ATOM 2081 N N . ASP A 1 273 ? -19.181 -1.667 4.088 1.00 54.28 273 ASP A N 1
ATOM 2082 C CA . ASP A 1 273 ? -18.341 -2.818 4.420 1.00 54.28 273 ASP A CA 1
ATOM 2083 C C . ASP A 1 273 ? -18.091 -3.641 3.159 1.00 54.28 273 ASP A C 1
ATOM 2085 O O . ASP A 1 273 ? -19.037 -4.079 2.501 1.00 54.28 273 ASP A O 1
ATOM 2089 N N . ILE A 1 274 ? -16.821 -3.893 2.853 1.00 55.88 274 ILE A N 1
ATOM 2090 C CA . ILE A 1 274 ? -16.402 -4.679 1.694 1.00 55.88 274 ILE A CA 1
ATOM 2091 C C . ILE A 1 274 ? -15.826 -5.997 2.220 1.00 55.88 274 ILE A C 1
ATOM 2093 O O . ILE A 1 274 ? -14.693 -6.010 2.714 1.00 55.88 274 ILE A O 1
ATOM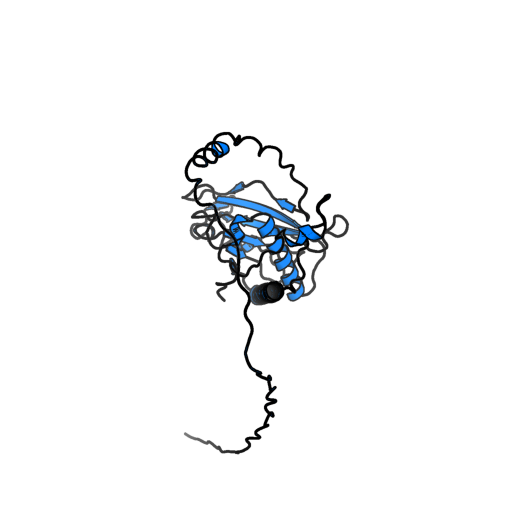 2097 N N . PRO A 1 275 ? -16.569 -7.122 2.156 1.00 55.12 275 PRO A N 1
ATOM 2098 C CA . PRO A 1 275 ? -16.060 -8.399 2.627 1.00 55.12 275 PRO A CA 1
ATOM 2099 C C . PRO A 1 275 ? -14.877 -8.819 1.756 1.00 55.12 275 PRO A C 1
ATOM 2101 O O . PRO A 1 275 ? -15.049 -9.234 0.611 1.00 55.12 275 PRO A O 1
ATOM 2104 N N . LEU A 1 276 ? -13.670 -8.813 2.324 1.00 58.81 276 LEU A N 1
ATOM 2105 C CA . LEU A 1 276 ? -12.436 -9.288 1.680 1.00 58.81 276 LEU A CA 1
ATOM 2106 C C . LEU A 1 276 ? -12.428 -10.824 1.519 1.00 58.81 276 LEU A C 1
ATOM 2108 O O . LEU A 1 276 ? -11.380 -11.462 1.491 1.00 58.81 276 LEU A O 1
ATOM 2112 N N . HIS A 1 277 ? -13.607 -11.441 1.499 1.00 46.19 277 HIS A N 1
ATOM 2113 C CA . HIS A 1 277 ? -13.841 -12.873 1.590 1.00 46.19 277 HIS A CA 1
ATOM 2114 C C . HIS A 1 277 ? -13.757 -13.571 0.225 1.00 46.19 277 HIS A C 1
ATOM 2116 O O . HIS A 1 277 ? -13.459 -14.763 0.179 1.00 46.19 277 HIS A O 1
ATOM 2122 N N . MET A 1 278 ? -13.989 -12.823 -0.861 1.00 38.47 278 MET A N 1
ATOM 2123 C CA . MET A 1 278 ? -13.692 -13.224 -2.243 1.00 38.47 278 MET A CA 1
ATOM 2124 C C . MET A 1 278 ? -12.211 -12.992 -2.563 1.00 38.47 278 MET A C 1
ATOM 2126 O O . MET A 1 278 ? -11.531 -13.903 -3.024 1.00 38.47 278 MET A O 1
ATOM 2130 N N . ALA A 1 279 ? -11.689 -11.826 -2.175 1.00 38.47 279 ALA A N 1
ATOM 2131 C CA . ALA A 1 279 ? -10.285 -11.457 -2.313 1.00 38.47 279 ALA A CA 1
ATOM 2132 C C . ALA A 1 279 ? -9.320 -12.451 -1.628 1.00 38.47 279 ALA A C 1
ATOM 2134 O O . ALA A 1 279 ? -8.462 -13.046 -2.279 1.00 38.47 279 ALA A O 1
ATOM 2135 N N . ALA A 1 280 ? -9.463 -12.681 -0.319 1.00 36.88 280 ALA A N 1
ATOM 2136 C CA . ALA A 1 280 ? -8.489 -13.444 0.469 1.00 36.88 280 ALA A CA 1
ATOM 2137 C C . ALA A 1 280 ? -8.602 -14.981 0.346 1.00 36.88 280 ALA A C 1
ATOM 2139 O O . ALA A 1 280 ? -7.833 -15.692 1.000 1.00 36.88 280 ALA A O 1
ATOM 2140 N N . ALA A 1 281 ? -9.524 -15.509 -0.473 1.00 32.53 281 ALA A N 1
ATOM 2141 C CA . ALA A 1 281 ? -9.790 -16.949 -0.591 1.00 32.53 281 ALA A CA 1
ATOM 2142 C C . ALA A 1 281 ? -8.574 -17.767 -1.076 1.00 32.53 281 ALA A C 1
ATOM 2144 O O . ALA A 1 281 ? -8.427 -18.926 -0.696 1.00 32.53 281 ALA A O 1
ATOM 2145 N N . ASN A 1 282 ? -7.683 -17.136 -1.850 1.00 31.88 282 ASN A N 1
ATOM 2146 C CA . ASN A 1 282 ? -6.469 -17.731 -2.415 1.00 31.88 282 ASN A CA 1
ATOM 2147 C C . ASN A 1 282 ? -5.182 -17.060 -1.879 1.00 31.88 282 ASN A C 1
ATOM 2149 O O . ASN A 1 282 ? -4.213 -16.879 -2.621 1.00 31.88 282 ASN A O 1
ATOM 2153 N N . THR A 1 283 ? -5.148 -16.674 -0.597 1.00 34.06 283 THR A N 1
ATOM 2154 C CA . THR A 1 283 ? -3.895 -16.224 0.042 1.00 34.06 283 THR A CA 1
ATOM 2155 C C . THR A 1 283 ? -2.931 -17.407 0.183 1.00 34.06 283 THR A C 1
ATOM 2157 O O . THR A 1 283 ? -3.042 -18.194 1.123 1.00 34.06 283 THR A O 1
ATOM 2160 N N . LEU A 1 284 ? -1.984 -17.538 -0.748 1.00 28.84 284 LEU A N 1
ATOM 2161 C CA . LEU A 1 284 ? -0.837 -18.437 -0.597 1.00 28.84 284 LEU A CA 1
ATOM 2162 C C . LEU A 1 284 ? 0.113 -17.895 0.487 1.00 28.84 284 LEU A C 1
ATOM 2164 O O . LEU A 1 284 ? 0.387 -16.694 0.523 1.00 28.84 284 LEU A O 1
ATOM 2168 N N . LEU A 1 285 ? 0.591 -18.797 1.348 1.00 31.69 285 LEU A N 1
ATOM 2169 C CA . LEU A 1 285 ? 1.625 -18.585 2.372 1.00 31.69 285 LEU A CA 1
ATOM 2170 C C . LEU A 1 285 ? 2.917 -19.309 1.968 1.00 31.69 285 LEU A C 1
ATOM 2172 O O . LEU A 1 285 ? 2.789 -20.400 1.364 1.00 31.69 285 LEU A O 1
#

Foldseek 3Di:
DYDDDDDDDDDDDDDDDDDDDDDDDDDDDDDDDDDDDDDDDDDDDDDDDDPDPDPPPVPPPDDPPPPPPPPPPPFLWDWDKDDWDFDAADPLGGWTKIWIWTFFDPDDPVFTFIKTKMKTAASPPRLAFAAEEFAEAPVQEFLVCPQQPAAHQWHQDPVGTHGDPRHVSNGYTYMRIQDDQVHDPRHGDDDDDLLVRLVRVVRVVLVVCVVVVSNLQYAYEYDYDHNSVVNRVSNLVVLVVLLVCVVVVNRPDPQRPDDPPDDPVCSVVVPSDRNCCNHHVPHDD

Sequence (285 aa):
MTSESLITPGSQMQESGLKLPLAQKHYPSDRLSPRSGRSSSISYVLARWVFGSALVVAWVLFPWQNWHSAQFKADPFFANITSPMNICSSPQGPAVSHAGYIGLKGDSETTPKRSFFWYFEAEHDAEDAPIILTVGGGPGSSGMLNPLLAQGPCLVAENGTVPNPNRWTEHFNLIALDHPVGVGASYGTLVNNSRSAATDVYDFLQKFFHLFPHLVQNQFILTSGSYGGTYIPHIATVIHEQNIALAAGKGAAWRCPHQPGIDDGQQSNVGCDIPLHMAAANTLL

InterPro domains:
  IPR001563 Peptidase S10, serine carboxypeptidase [PF00450] (97-243)
  IPR001563 Peptidase S10, serine carboxypeptidase [PR00724] (164-176)
  IPR001563 Peptidase S10, serine carboxypeptidase [PR00724] (177-187)
  IPR001563 Peptidase S10, serine carboxypeptidase [PR00724] (208-233)
  IPR001563 Peptidase S10, serine carboxypeptidase [PTHR11802] (92-253)
  IPR029058 Alpha/Beta hydrolase fold [G3DSA:3.40.50.1820] (79-255)
  IPR029058 Alpha/Beta hydrolase fold [SSF53474] (96-243)